Protein AF-A0A7V8VRK5-F1 (afdb_monomer_lite)

Foldseek 3Di:
DDDDDDDPDPDDALVVQLVVQLVVDDPVNLQVVLQVVQVVLQVDAALFPGEAGADPALQSDDQDLAAYEYEHGLQFAAEPPQPQDDDPPDDPSPGGSNVVRLVRSLQDNVPHGHQNNQRYKYWHFHPVLSVVLSSLSSSLVSLVVCLVCVVVSVPDPVSNVVSVVSNVVSVVVNLQSSLVGRFWIWGWDAPDPPGDIHIDTGGFDDSDRNNSRVQVVCVVVVSHDPDDDPVNLVVVCVVVVQDPDPDDDPVSSSSVND

Sequence (258 aa):
MDGSRYWSSTQPSVTRLAQDRAAQWNQNEVWQEIQGRLRDEAKQRGDFVRVHPIPASSGDVPDEREARLVILGPEHPHNANAPKGLSTEGAKNEASPARVFAREILDQRGSSPRIYRNTLVFLAPDRTRLAELEQAVRQYLAWKSIETEREQLHLDVFQSNQAKTQRTRAEEAIRARIPETYIWALVPGQREKTGSLEWSEIRLQGQEPLAVRASRRLRNDELLVTVYASTLLRMELDRIPLWRGEHVTLKQLADDFA

Structure (mmCIF, N/CA/C/O backbone):
data_AF-A0A7V8VRK5-F1
#
_entry.id   AF-A0A7V8VRK5-F1
#
loop_
_atom_site.group_PDB
_atom_site.id
_atom_site.type_symbol
_atom_site.label_atom_id
_atom_site.label_alt_id
_atom_site.label_comp_id
_atom_site.label_asym_id
_atom_site.label_entity_id
_atom_site.label_seq_id
_atom_site.pdbx_PDB_ins_code
_atom_site.Cartn_x
_atom_site.Cartn_y
_atom_site.Cartn_z
_atom_site.occupancy
_atom_site.B_iso_or_equiv
_atom_site.auth_seq_id
_atom_site.auth_comp_id
_atom_site.auth_asym_id
_atom_site.auth_atom_id
_atom_site.pdbx_PDB_model_num
ATOM 1 N N . MET A 1 1 ? -50.135 9.305 38.194 1.00 44.41 1 MET A N 1
ATOM 2 C CA . MET A 1 1 ? -48.797 9.328 38.812 1.00 44.41 1 MET A CA 1
ATOM 3 C C . MET A 1 1 ? -48.091 8.072 38.350 1.00 44.41 1 MET A C 1
ATOM 5 O O . MET A 1 1 ? -48.394 7.023 38.885 1.00 44.41 1 MET A O 1
ATOM 9 N N . ASP A 1 2 ? -47.228 8.166 37.342 1.00 41.66 2 ASP A N 1
ATOM 10 C CA . ASP A 1 2 ? -46.289 7.090 37.012 1.00 41.66 2 ASP A CA 1
ATOM 11 C C . ASP A 1 2 ? -44.924 7.736 36.806 1.00 41.66 2 ASP A C 1
ATOM 13 O O . ASP A 1 2 ? -44.664 8.416 35.814 1.00 41.66 2 ASP A O 1
ATOM 17 N N . GLY A 1 3 ? -44.095 7.631 37.842 1.00 47.25 3 GLY A N 1
ATOM 18 C CA . GLY A 1 3 ? -42.744 8.164 37.854 1.00 47.25 3 GLY A CA 1
ATOM 19 C C . GLY A 1 3 ? -41.823 7.213 37.108 1.00 47.25 3 GLY A C 1
ATOM 20 O O . GLY A 1 3 ? -41.453 6.168 37.641 1.00 47.25 3 GLY A O 1
ATOM 21 N N . SER A 1 4 ? -41.428 7.584 35.889 1.00 48.31 4 SER A N 1
ATOM 22 C CA . SER A 1 4 ? -40.361 6.898 35.164 1.00 48.31 4 SER A CA 1
ATOM 23 C C . SER A 1 4 ? -39.070 6.988 35.984 1.00 48.31 4 SER A C 1
ATOM 25 O O . SER A 1 4 ? -38.420 8.036 36.043 1.00 48.31 4 SER A O 1
ATOM 27 N N . ARG A 1 5 ? -38.708 5.893 36.655 1.00 49.34 5 ARG A N 1
ATOM 28 C CA . ARG A 1 5 ? -37.413 5.748 37.322 1.00 49.34 5 ARG A CA 1
ATOM 29 C C . ARG A 1 5 ? -36.320 5.735 36.258 1.00 49.34 5 ARG A C 1
ATOM 31 O O . ARG A 1 5 ? -36.083 4.717 35.619 1.00 49.34 5 ARG A O 1
ATOM 38 N N . TYR A 1 6 ? -35.643 6.865 36.092 1.00 43.25 6 TYR A N 1
ATOM 39 C CA . TYR A 1 6 ? -34.364 6.921 35.399 1.00 43.25 6 TYR A CA 1
ATOM 40 C C . TYR A 1 6 ? -33.285 6.425 36.360 1.00 43.25 6 TYR A C 1
ATOM 42 O O . TYR A 1 6 ? -32.977 7.079 37.356 1.00 43.25 6 TYR A O 1
ATOM 50 N N . TRP A 1 7 ? -32.744 5.238 36.095 1.00 50.53 7 TRP A N 1
ATOM 51 C CA . TRP A 1 7 ? -31.551 4.755 36.779 1.00 50.53 7 TRP A CA 1
ATOM 52 C C . TRP A 1 7 ? -30.336 5.273 36.010 1.00 50.53 7 TRP A C 1
ATOM 54 O O . TRP A 1 7 ? -29.976 4.742 34.961 1.00 50.53 7 TRP A O 1
ATOM 64 N N . SER A 1 8 ? -29.742 6.364 36.490 1.00 43.12 8 SER A N 1
ATOM 65 C CA . SER A 1 8 ? -28.478 6.865 35.951 1.00 43.12 8 SER A CA 1
ATOM 66 C C . SER A 1 8 ? -27.347 5.988 36.479 1.00 43.12 8 SER A C 1
ATOM 68 O O . SER A 1 8 ? -26.853 6.197 37.585 1.00 43.12 8 SER A O 1
ATOM 70 N N . SER A 1 9 ? -26.965 4.981 35.692 1.00 50.12 9 SER A N 1
ATOM 71 C CA . SER A 1 9 ? -25.710 4.255 35.885 1.00 50.12 9 SER A CA 1
ATOM 72 C C . SER A 1 9 ? -24.544 5.250 35.857 1.00 50.12 9 SER A C 1
ATOM 74 O O . SER A 1 9 ? -24.442 6.073 34.948 1.00 50.12 9 SER A O 1
ATOM 76 N N . THR A 1 10 ? -23.666 5.186 36.855 1.00 55.75 10 THR A N 1
ATOM 77 C CA . THR A 1 10 ? -22.414 5.956 36.930 1.00 55.75 10 THR A CA 1
ATOM 78 C C . THR A 1 10 ? -21.330 5.423 35.992 1.00 55.75 10 THR A C 1
ATOM 80 O O . THR A 1 10 ? -20.252 6.015 35.913 1.00 55.75 10 THR A O 1
ATOM 83 N N . GLN A 1 11 ? -21.587 4.328 35.267 1.00 59.25 11 GLN A N 1
ATOM 84 C CA . GLN A 1 11 ? -20.657 3.837 34.259 1.00 59.25 11 GLN A CA 1
ATOM 85 C C . GLN A 1 11 ? -20.727 4.718 33.002 1.00 59.25 11 GLN A C 1
ATOM 87 O O . GLN A 1 11 ? -21.821 4.973 32.487 1.00 59.25 11 GLN A O 1
ATOM 92 N N . PRO A 1 12 ? -19.580 5.190 32.478 1.00 69.38 12 PRO A N 1
ATOM 93 C CA . PRO A 1 12 ? -19.555 5.896 31.207 1.00 69.38 12 PRO A CA 1
ATOM 94 C C . PRO A 1 12 ? -20.163 5.010 30.118 1.00 69.38 12 PRO A C 1
ATOM 96 O O . PRO A 1 12 ? -19.950 3.798 30.093 1.00 69.38 12 PRO A O 1
ATOM 99 N N . SER A 1 13 ? -20.928 5.615 29.206 1.00 87.31 13 SER A N 1
ATOM 100 C CA . SER A 1 13 ? -21.502 4.867 28.089 1.00 87.31 13 SER A CA 1
ATOM 101 C C . SER A 1 13 ? -20.393 4.184 27.285 1.00 87.31 13 SER A C 1
ATOM 103 O O . SER A 1 13 ? -19.295 4.727 27.141 1.00 87.31 13 SER A O 1
ATOM 105 N N . VAL A 1 14 ? -20.684 3.015 26.709 1.00 90.94 14 VAL A N 1
ATOM 106 C CA . VAL A 1 14 ? -19.720 2.268 25.879 1.00 90.94 14 VAL A CA 1
ATOM 107 C C . VAL A 1 14 ? -19.174 3.144 24.743 1.00 90.94 14 VAL A C 1
ATOM 109 O O . VAL A 1 14 ? -18.005 3.057 24.387 1.00 90.94 14 VAL A O 1
ATOM 112 N N . THR A 1 15 ? -19.994 4.065 24.230 1.00 92.12 15 THR A N 1
ATOM 113 C CA . THR A 1 15 ? -19.581 5.083 23.256 1.00 92.12 15 THR A CA 1
ATOM 114 C C . THR A 1 15 ? -18.512 6.027 23.800 1.00 92.12 15 THR A C 1
ATOM 116 O O . THR A 1 15 ? -17.540 6.300 23.101 1.00 92.12 15 THR A O 1
ATOM 119 N N . ARG A 1 16 ? -18.668 6.527 25.032 1.00 93.88 16 ARG A N 1
ATOM 120 C CA . ARG A 1 16 ? -17.664 7.389 25.665 1.00 93.88 16 ARG A CA 1
ATOM 121 C C . ARG A 1 16 ? -16.371 6.618 25.924 1.00 93.88 16 ARG A C 1
ATOM 123 O O . ARG A 1 16 ? -15.306 7.101 25.564 1.00 93.88 16 ARG A O 1
ATOM 130 N N . LEU A 1 17 ? -16.475 5.387 26.429 1.00 94.56 17 LEU A N 1
ATOM 131 C CA . LEU A 1 17 ? -15.319 4.506 26.612 1.00 94.56 17 LEU A CA 1
ATOM 132 C C . LEU A 1 17 ? -14.569 4.262 25.291 1.00 94.56 17 LEU A C 1
ATOM 134 O O . LEU A 1 17 ? -13.341 4.287 25.263 1.00 94.56 17 LEU A O 1
ATOM 138 N N . ALA A 1 18 ? -15.293 4.059 24.187 1.00 95.44 18 ALA A N 1
ATOM 139 C CA . ALA A 1 18 ? -14.692 3.887 22.867 1.00 95.44 18 ALA A CA 1
ATOM 140 C C . ALA A 1 18 ? -13.966 5.151 22.388 1.00 95.44 18 ALA A C 1
ATOM 142 O O . ALA A 1 18 ? -12.887 5.045 21.813 1.00 95.44 18 ALA A O 1
ATOM 143 N N . GLN A 1 19 ? -14.522 6.341 22.639 1.00 95.31 19 GLN A N 1
ATOM 144 C CA . GLN A 1 19 ? -13.860 7.611 22.321 1.00 95.31 19 GLN A CA 1
ATOM 145 C C . GLN A 1 19 ? -12.569 7.789 23.127 1.00 95.31 19 GLN A C 1
ATOM 147 O O . GLN A 1 19 ? -11.532 8.109 22.545 1.00 95.31 19 GLN A O 1
ATOM 152 N N . ASP A 1 20 ? -12.618 7.508 24.430 1.00 96.06 20 ASP A N 1
ATOM 153 C CA . ASP A 1 20 ? -11.459 7.614 25.318 1.00 96.06 20 ASP A CA 1
ATOM 154 C C . ASP A 1 20 ? -10.350 6.635 24.893 1.00 96.06 20 ASP A C 1
ATOM 156 O O . ASP A 1 20 ? -9.190 7.025 24.770 1.00 96.06 20 ASP A O 1
ATOM 160 N N . ARG A 1 21 ? -10.700 5.382 24.566 1.00 95.94 21 ARG A N 1
ATOM 161 C CA . ARG A 1 21 ? -9.743 4.387 24.048 1.00 95.94 21 ARG A CA 1
ATOM 162 C C . ARG A 1 21 ? -9.195 4.751 22.674 1.00 95.94 21 ARG A C 1
ATOM 164 O O . ARG A 1 21 ? -8.010 4.560 22.426 1.00 95.94 21 ARG A O 1
ATOM 171 N N . ALA A 1 22 ? -10.024 5.290 21.780 1.00 96.12 22 ALA A N 1
ATOM 172 C CA . ALA A 1 22 ? -9.576 5.716 20.455 1.00 96.12 22 ALA A CA 1
ATOM 173 C C . ALA A 1 22 ? -8.469 6.779 20.548 1.00 96.12 22 ALA A C 1
ATOM 175 O O . ALA A 1 22 ? -7.543 6.762 19.740 1.00 96.12 22 ALA A O 1
ATOM 176 N N . ALA A 1 23 ? -8.531 7.659 21.553 1.00 95.12 23 ALA A N 1
ATOM 177 C CA . ALA A 1 23 ? -7.515 8.680 21.803 1.00 95.12 23 ALA A CA 1
ATOM 178 C C . ALA A 1 23 ? -6.207 8.134 22.414 1.00 95.12 23 ALA A C 1
ATOM 180 O O . ALA A 1 23 ? -5.190 8.821 22.362 1.00 95.12 23 ALA A O 1
ATOM 181 N N . GLN A 1 24 ? -6.219 6.925 22.987 1.00 95.69 24 GLN A N 1
ATOM 182 C CA . GLN A 1 24 ? -5.057 6.321 23.654 1.00 95.69 24 GLN A CA 1
ATOM 183 C C . GLN A 1 24 ? -4.148 5.527 22.706 1.00 95.69 24 GLN A C 1
ATOM 185 O O . GLN A 1 24 ? -2.974 5.339 23.016 1.00 95.69 24 GLN A O 1
ATOM 190 N N . TRP A 1 25 ? -4.662 5.077 21.555 1.00 95.81 25 TRP A N 1
ATOM 191 C CA . TRP A 1 25 ? -3.875 4.320 20.578 1.00 95.81 25 TRP A CA 1
ATOM 192 C C . TRP A 1 25 ? -2.768 5.175 19.963 1.00 95.81 25 TRP A C 1
ATOM 194 O O . TRP A 1 25 ? -3.025 6.222 19.348 1.00 95.81 25 TRP A O 1
ATOM 204 N N . ASN A 1 26 ? -1.531 4.693 20.082 1.00 96.50 26 ASN A N 1
ATOM 205 C CA . ASN A 1 26 ? -0.385 5.388 19.517 1.00 96.50 26 ASN A CA 1
ATOM 206 C C . ASN A 1 26 ? -0.284 5.164 17.998 1.00 96.50 26 ASN A C 1
ATOM 208 O O . ASN A 1 26 ? -0.931 4.295 17.412 1.00 96.50 26 ASN A O 1
ATOM 212 N N . GLN A 1 27 ? 0.538 5.983 17.343 1.00 96.25 27 GLN A N 1
ATOM 213 C CA . GLN A 1 27 ? 0.676 5.968 15.888 1.00 96.25 27 GLN A CA 1
ATOM 214 C C . GLN A 1 27 ? 1.173 4.620 15.344 1.00 96.25 27 GLN A C 1
ATOM 216 O O . GLN A 1 27 ? 0.686 4.154 14.318 1.00 96.25 27 GLN A O 1
ATOM 221 N N . ASN A 1 28 ? 2.115 3.980 16.040 1.00 96.75 28 ASN A N 1
ATOM 222 C CA . ASN A 1 28 ? 2.731 2.741 15.578 1.00 96.75 28 ASN A CA 1
ATOM 223 C C . ASN A 1 28 ? 1.721 1.590 15.579 1.00 96.75 28 ASN A C 1
ATOM 225 O O . ASN A 1 28 ? 1.666 0.832 14.617 1.00 96.75 28 ASN A O 1
ATOM 229 N N . GLU A 1 29 ? 0.886 1.484 16.613 1.00 97.44 29 GLU A N 1
ATOM 230 C CA . GLU A 1 29 ? -0.175 0.469 16.697 1.00 97.44 29 GLU A CA 1
ATOM 231 C C . GLU A 1 29 ? -1.206 0.637 15.575 1.00 97.44 29 GLU A C 1
ATOM 233 O O . GLU A 1 29 ? -1.605 -0.335 14.930 1.00 97.44 29 GLU A O 1
ATOM 238 N N . VAL A 1 30 ? -1.583 1.885 15.287 1.00 98.19 30 VAL A N 1
ATOM 239 C CA . VAL A 1 30 ? -2.480 2.228 14.175 1.00 98.19 30 VAL A CA 1
ATOM 240 C C . VAL A 1 30 ? -1.856 1.838 12.834 1.00 98.19 30 VAL A C 1
ATOM 242 O O . VAL A 1 30 ? -2.516 1.227 11.991 1.00 98.19 30 VAL A O 1
ATOM 245 N N . TRP A 1 31 ? -0.577 2.149 12.632 1.00 98.12 31 TRP A N 1
ATOM 246 C CA . TRP A 1 31 ? 0.138 1.791 11.411 1.00 98.12 31 TRP A CA 1
ATOM 247 C C . TRP A 1 31 ? 0.315 0.287 11.248 1.00 98.12 31 TRP A C 1
ATOM 249 O O . TRP A 1 31 ? 0.157 -0.192 10.130 1.00 98.12 31 TRP A O 1
ATOM 259 N N . GLN A 1 32 ? 0.549 -0.475 12.318 1.00 98.12 32 GLN A N 1
ATOM 260 C CA . GLN A 1 32 ? 0.613 -1.939 12.243 1.00 98.12 32 GLN A CA 1
ATOM 261 C C . GLN A 1 32 ? -0.703 -2.547 11.732 1.00 98.12 32 GLN A C 1
ATOM 263 O O . GLN A 1 32 ? -0.682 -3.428 10.871 1.00 98.12 32 GLN A O 1
ATOM 268 N N . GLU A 1 33 ? -1.856 -2.039 12.181 1.00 98.31 33 GLU A N 1
ATOM 269 C CA . GLU A 1 33 ? -3.164 -2.484 11.675 1.00 98.31 33 GLU A CA 1
ATOM 270 C C . GLU A 1 33 ? -3.358 -2.119 10.190 1.00 98.31 33 GLU A C 1
ATOM 272 O O . GLU A 1 33 ? -3.832 -2.947 9.407 1.00 98.31 33 GLU A O 1
ATOM 277 N N . ILE A 1 34 ? -2.948 -0.916 9.764 1.00 98.44 34 ILE A N 1
ATOM 278 C CA . ILE A 1 34 ? -2.970 -0.523 8.341 1.00 98.44 34 ILE A CA 1
ATOM 279 C C . ILE A 1 34 ? -2.057 -1.446 7.523 1.00 98.44 34 ILE A C 1
ATOM 281 O O . ILE A 1 34 ? -2.471 -1.972 6.490 1.00 98.44 34 ILE A O 1
ATOM 285 N N . GLN A 1 35 ? -0.834 -1.675 7.996 1.00 98.25 35 GLN A N 1
ATOM 286 C CA . GLN A 1 35 ? 0.164 -2.503 7.331 1.00 98.25 35 GLN A CA 1
ATOM 287 C C . GLN A 1 35 ? -0.325 -3.948 7.153 1.00 98.25 35 GLN A C 1
ATOM 289 O O . GLN A 1 35 ? -0.159 -4.522 6.074 1.00 98.25 35 GLN A O 1
ATOM 294 N N . GLY A 1 36 ? -0.990 -4.523 8.161 1.00 98.12 36 GLY A N 1
ATOM 295 C CA . GLY A 1 36 ? -1.622 -5.841 8.057 1.00 98.12 36 GLY A CA 1
ATOM 296 C C . GLY A 1 36 ? -2.630 -5.918 6.906 1.00 98.12 36 GLY A C 1
ATOM 297 O O . GLY A 1 36 ? -2.571 -6.833 6.086 1.00 98.12 36 GLY A O 1
ATOM 298 N N . ARG A 1 37 ? -3.489 -4.903 6.769 1.00 97.50 37 ARG A N 1
ATOM 299 C CA . ARG A 1 37 ? -4.507 -4.849 5.706 1.00 97.50 37 ARG A CA 1
ATOM 300 C C . ARG A 1 37 ? -3.914 -4.636 4.315 1.00 97.50 37 ARG A C 1
ATOM 302 O O . ARG A 1 37 ? -4.402 -5.211 3.348 1.00 97.50 37 ARG A O 1
ATOM 309 N N . LEU A 1 38 ? -2.836 -3.867 4.197 1.00 97.94 38 LEU A N 1
ATOM 310 C CA . LEU A 1 38 ? -2.128 -3.706 2.921 1.00 97.94 38 LEU A CA 1
ATOM 311 C C . LEU A 1 38 ? -1.439 -4.996 2.467 1.00 97.94 38 LEU A C 1
ATOM 313 O O . LEU A 1 38 ? -1.361 -5.255 1.267 1.00 97.94 38 LEU A O 1
ATOM 317 N N . ARG A 1 39 ? -0.961 -5.829 3.402 1.00 97.69 39 ARG A N 1
ATOM 318 C CA . ARG A 1 39 ? -0.448 -7.167 3.065 1.00 97.69 39 ARG A CA 1
ATOM 319 C C . ARG A 1 39 ? -1.551 -8.064 2.50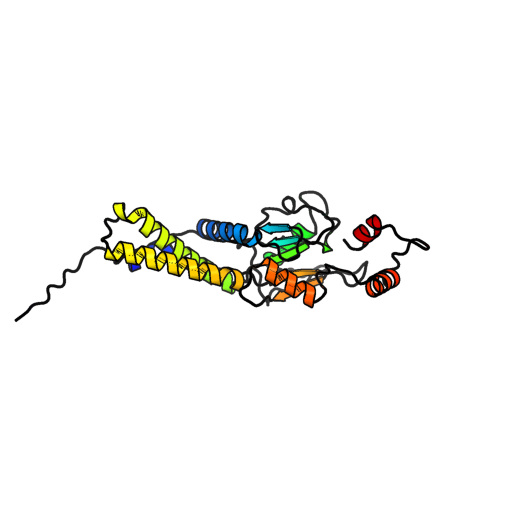5 1.00 97.69 39 ARG A C 1
ATOM 321 O O . ARG A 1 39 ? -1.276 -8.851 1.602 1.00 97.69 39 ARG A O 1
ATOM 328 N N . ASP A 1 40 ? -2.782 -7.928 2.995 1.00 97.12 40 ASP A N 1
ATOM 329 C CA . ASP A 1 40 ? -3.937 -8.624 2.425 1.00 97.12 40 ASP A CA 1
ATOM 330 C C . ASP A 1 40 ? -4.303 -8.092 1.032 1.00 97.12 40 ASP A C 1
ATOM 332 O O . ASP A 1 40 ? -4.490 -8.894 0.116 1.00 97.12 40 ASP A O 1
ATOM 336 N N . GLU A 1 41 ? -4.318 -6.770 0.832 1.00 95.75 41 GLU A N 1
ATOM 337 C CA . GLU A 1 41 ? -4.516 -6.151 -0.492 1.00 95.75 41 GLU A CA 1
ATOM 338 C C . GLU A 1 41 ? -3.464 -6.614 -1.512 1.00 95.75 41 GLU A C 1
ATOM 340 O O . GLU A 1 41 ? -3.793 -6.904 -2.663 1.00 95.75 41 GLU A O 1
ATOM 345 N N . ALA A 1 42 ? -2.205 -6.765 -1.092 1.00 95.50 42 ALA A N 1
ATOM 346 C CA . ALA A 1 42 ? -1.108 -7.204 -1.954 1.00 95.50 42 ALA A CA 1
ATOM 347 C C . ALA A 1 42 ? -1.234 -8.653 -2.460 1.00 95.50 42 ALA A C 1
ATOM 349 O O . ALA A 1 42 ? -0.503 -9.044 -3.373 1.00 95.50 42 ALA A O 1
ATOM 350 N N . LYS A 1 43 ? -2.168 -9.452 -1.922 1.00 96.25 43 LYS A N 1
ATOM 351 C CA . LYS A 1 43 ? -2.505 -10.773 -2.482 1.00 96.25 43 LYS A CA 1
ATOM 352 C C . LYS A 1 43 ? -3.144 -10.651 -3.869 1.00 96.25 43 LYS A C 1
ATOM 354 O O . LYS A 1 43 ? -3.020 -11.565 -4.681 1.00 96.25 43 LYS A O 1
ATOM 359 N N . GLN A 1 44 ? -3.810 -9.531 -4.151 1.00 96.44 44 GLN A N 1
ATOM 360 C CA . GLN A 1 44 ? -4.340 -9.211 -5.473 1.00 96.44 44 GLN A CA 1
ATOM 361 C C . GLN A 1 44 ? -3.264 -8.484 -6.274 1.00 96.44 44 GLN A C 1
ATOM 363 O O . GLN A 1 44 ? -2.913 -7.351 -5.959 1.00 96.44 44 GLN A O 1
ATOM 368 N N . ARG A 1 45 ? -2.739 -9.129 -7.320 1.00 95.56 45 ARG A N 1
ATOM 369 C CA . ARG A 1 45 ? -1.586 -8.607 -8.075 1.00 95.56 45 ARG A CA 1
ATOM 370 C C . ARG A 1 45 ? -1.924 -7.820 -9.341 1.00 95.56 45 ARG A C 1
ATOM 372 O O . ARG A 1 45 ? -1.051 -7.144 -9.868 1.00 95.56 45 ARG A O 1
ATOM 379 N N . GLY A 1 46 ? -3.165 -7.876 -9.830 1.00 95.75 46 GLY A N 1
ATOM 380 C CA . GLY A 1 46 ? -3.487 -7.331 -11.156 1.00 95.75 46 GLY A CA 1
ATOM 381 C C . GLY A 1 46 ? -2.599 -7.961 -12.234 1.00 95.75 46 GLY A C 1
ATOM 382 O O . GLY A 1 46 ? -2.408 -9.177 -12.224 1.00 95.75 46 GLY A O 1
ATOM 383 N N . ASP A 1 47 ? -2.028 -7.140 -13.117 1.00 96.38 47 ASP A N 1
ATOM 384 C CA . ASP A 1 47 ? -1.072 -7.599 -14.140 1.00 96.38 47 ASP A CA 1
ATOM 385 C C . ASP A 1 47 ? 0.401 -7.570 -13.697 1.00 96.38 47 ASP A C 1
ATOM 387 O O . ASP A 1 47 ? 1.287 -7.871 -14.494 1.00 96.38 47 ASP A O 1
ATOM 391 N N . PHE A 1 48 ? 0.698 -7.197 -12.449 1.00 97.56 48 PHE A N 1
ATOM 392 C CA . PHE A 1 48 ? 2.071 -7.244 -11.948 1.00 97.56 48 PHE A CA 1
ATOM 393 C C . PHE A 1 48 ? 2.478 -8.689 -11.650 1.00 97.56 48 PHE A C 1
ATOM 395 O O . PHE A 1 48 ? 1.679 -9.482 -11.142 1.00 97.56 48 PHE A O 1
ATOM 402 N N . VAL A 1 49 ? 3.750 -9.023 -11.882 1.00 96.44 49 VAL A N 1
ATOM 403 C CA . VAL A 1 49 ? 4.280 -10.347 -11.512 1.00 96.44 49 VAL A CA 1
ATOM 404 C C . VAL A 1 49 ? 4.268 -10.520 -9.995 1.00 96.44 49 VAL A C 1
ATOM 406 O O . VAL A 1 49 ? 3.916 -11.589 -9.487 1.00 96.44 49 VAL A O 1
ATOM 409 N N . ARG A 1 50 ? 4.588 -9.447 -9.262 1.00 97.00 50 ARG A N 1
ATOM 410 C CA . ARG A 1 50 ? 4.557 -9.422 -7.800 1.00 97.00 50 ARG A CA 1
ATOM 411 C C . ARG A 1 50 ? 4.194 -8.044 -7.257 1.00 97.00 50 ARG A C 1
ATOM 413 O O . ARG A 1 50 ? 4.533 -7.019 -7.846 1.00 97.00 50 ARG A O 1
ATOM 420 N N . VAL A 1 51 ? 3.535 -8.050 -6.100 1.00 98.25 51 VAL A N 1
ATOM 421 C CA . VAL A 1 51 ? 3.300 -6.867 -5.271 1.00 98.25 51 VAL A CA 1
ATOM 422 C C . VAL A 1 51 ? 4.140 -6.991 -4.002 1.00 98.25 51 VAL A C 1
ATOM 424 O O . VAL A 1 51 ? 4.104 -8.025 -3.333 1.00 98.25 51 VAL A O 1
ATOM 427 N N . HIS A 1 52 ? 4.901 -5.950 -3.681 1.00 98.19 52 HIS A N 1
ATOM 428 C CA . HIS A 1 52 ? 5.735 -5.838 -2.487 1.00 98.19 52 HIS A CA 1
ATOM 429 C C . HIS A 1 52 ? 5.057 -4.882 -1.493 1.00 98.19 52 HIS A C 1
ATOM 431 O O . HIS A 1 52 ? 5.155 -3.665 -1.666 1.00 98.19 52 HIS A O 1
ATOM 437 N N . PRO A 1 53 ? 4.320 -5.398 -0.491 1.00 97.69 53 PRO A N 1
ATOM 438 C CA . PRO A 1 53 ? 3.691 -4.559 0.518 1.00 97.69 53 PRO A CA 1
ATOM 439 C C . PRO A 1 53 ? 4.706 -4.112 1.569 1.00 97.69 53 PRO A C 1
ATOM 441 O O . PRO A 1 53 ? 5.305 -4.952 2.234 1.00 97.69 53 PRO A O 1
ATOM 444 N N . ILE A 1 54 ? 4.819 -2.798 1.756 1.00 97.75 54 ILE A N 1
ATOM 445 C CA . ILE A 1 54 ? 5.541 -2.134 2.850 1.00 97.75 54 ILE A CA 1
ATOM 446 C C . ILE A 1 54 ? 6.969 -2.686 3.005 1.00 97.75 54 ILE A C 1
ATOM 448 O O . ILE A 1 54 ? 7.285 -3.312 4.022 1.00 97.75 54 ILE A O 1
ATOM 452 N N . PRO A 1 55 ? 7.835 -2.529 1.985 1.00 97.38 55 PRO A N 1
ATOM 453 C CA . PRO A 1 55 ? 9.245 -2.848 2.163 1.00 97.38 55 PRO A CA 1
ATOM 454 C C . PRO A 1 55 ? 9.826 -1.968 3.276 1.00 97.38 55 PRO A C 1
ATOM 456 O O . PRO A 1 55 ? 9.555 -0.769 3.318 1.00 97.38 55 PRO A O 1
ATOM 459 N N . ALA A 1 56 ? 10.627 -2.557 4.162 1.00 94.88 56 ALA A N 1
ATOM 460 C CA . ALA A 1 56 ? 11.339 -1.819 5.203 1.00 94.88 56 ALA A CA 1
ATOM 461 C C . ALA A 1 56 ? 12.608 -1.159 4.646 1.00 94.88 56 ALA A C 1
ATOM 463 O O . ALA A 1 56 ? 13.092 -0.173 5.196 1.00 94.88 56 ALA A O 1
ATOM 464 N N . SER A 1 57 ? 13.157 -1.710 3.559 1.00 95.88 57 SER A N 1
ATOM 465 C CA . SER A 1 57 ? 14.325 -1.172 2.867 1.00 95.88 57 SER A CA 1
ATOM 466 C C . SER A 1 57 ? 14.314 -1.497 1.372 1.00 95.88 57 SER A C 1
ATOM 468 O O . SER A 1 57 ? 13.583 -2.372 0.900 1.00 95.88 57 SER A O 1
ATOM 470 N N . SER A 1 58 ? 15.207 -0.852 0.621 1.00 95.50 58 SER A N 1
ATOM 471 C CA . SER A 1 58 ? 15.448 -1.153 -0.797 1.00 95.50 58 SER A CA 1
ATOM 472 C C . SER A 1 58 ? 15.863 -2.609 -1.070 1.00 95.50 58 SER A C 1
ATOM 474 O O . SER A 1 58 ? 15.671 -3.106 -2.181 1.00 95.50 58 SER A O 1
ATOM 476 N N . GLY A 1 59 ? 16.401 -3.316 -0.067 1.00 96.00 59 GLY A N 1
ATOM 477 C CA . GLY A 1 59 ? 16.801 -4.723 -0.167 1.00 96.00 59 GLY A CA 1
ATOM 478 C C . GLY A 1 59 ? 15.632 -5.710 -0.238 1.00 96.00 59 GLY A C 1
ATOM 479 O O . GLY A 1 59 ? 15.806 -6.812 -0.759 1.00 96.00 59 GLY A O 1
ATOM 480 N N . ASP A 1 60 ? 14.439 -5.309 0.212 1.00 96.38 60 ASP A N 1
ATOM 481 C CA . ASP A 1 60 ? 13.244 -6.168 0.246 1.00 96.38 60 ASP A CA 1
ATOM 482 C C . ASP A 1 60 ? 12.572 -6.324 -1.130 1.00 96.38 60 ASP A C 1
ATOM 484 O O . ASP A 1 60 ? 11.681 -7.161 -1.322 1.00 96.38 60 ASP A O 1
ATOM 488 N N . VAL A 1 61 ? 12.993 -5.512 -2.104 1.00 97.00 61 VAL A N 1
ATOM 489 C CA . VAL A 1 61 ? 12.495 -5.530 -3.480 1.00 97.00 61 VAL A CA 1
ATOM 490 C C . VAL A 1 61 ? 13.597 -6.083 -4.394 1.00 97.00 61 VAL A C 1
ATOM 492 O O . VAL A 1 61 ? 14.599 -5.399 -4.619 1.00 97.00 61 VAL A O 1
ATOM 495 N N . PRO A 1 62 ? 13.448 -7.305 -4.941 1.00 96.00 62 PRO A N 1
ATOM 496 C CA . PRO A 1 62 ? 14.405 -7.885 -5.882 1.00 96.00 62 PRO A CA 1
ATOM 497 C C . PRO A 1 62 ? 14.599 -7.024 -7.131 1.00 96.00 62 PRO A C 1
ATOM 499 O O . PRO A 1 62 ? 13.715 -6.253 -7.500 1.00 96.00 62 PRO A O 1
ATOM 502 N N . ASP A 1 63 ? 15.757 -7.156 -7.773 1.00 95.50 63 ASP A N 1
ATOM 503 C CA . ASP A 1 63 ? 16.073 -6.505 -9.050 1.00 95.50 63 ASP A CA 1
ATOM 504 C C . ASP A 1 63 ? 15.903 -7.527 -10.177 1.00 95.50 63 ASP A C 1
ATOM 506 O O . ASP A 1 63 ? 16.765 -8.379 -10.395 1.00 95.50 63 ASP A O 1
ATOM 510 N N . GLU A 1 64 ? 14.731 -7.506 -10.805 1.00 93.75 64 GLU A N 1
ATOM 511 C CA . GLU A 1 64 ? 14.267 -8.496 -11.779 1.00 93.75 64 GLU A CA 1
ATOM 512 C C . GLU A 1 64 ? 13.585 -7.781 -12.952 1.00 93.75 64 GLU A C 1
ATOM 514 O O . GLU A 1 64 ? 13.129 -6.651 -12.808 1.00 93.75 64 GLU A O 1
ATOM 519 N N . ARG A 1 65 ? 13.509 -8.443 -14.111 1.00 92.00 65 ARG A N 1
ATOM 520 C CA . ARG A 1 65 ? 13.090 -7.815 -15.377 1.00 92.00 65 ARG A CA 1
ATOM 521 C C . ARG A 1 65 ? 11.591 -7.545 -15.475 1.00 92.00 65 ARG A C 1
ATOM 523 O O . ARG A 1 65 ? 11.164 -6.761 -16.312 1.00 92.00 65 ARG A O 1
ATOM 530 N N . GLU A 1 66 ? 10.767 -8.246 -14.699 1.00 93.50 66 GLU A N 1
ATOM 531 C CA . GLU A 1 66 ? 9.316 -8.122 -14.841 1.00 93.50 66 GLU A CA 1
ATOM 532 C C . GLU A 1 66 ? 8.738 -6.975 -14.000 1.00 93.50 66 GLU A C 1
ATOM 534 O O . GLU A 1 66 ? 9.245 -6.621 -12.934 1.00 93.50 66 GLU A O 1
ATOM 539 N N . ALA A 1 67 ? 7.614 -6.420 -14.448 1.00 95.81 67 ALA A N 1
ATOM 540 C CA . ALA A 1 67 ? 6.972 -5.319 -13.747 1.00 95.81 67 ALA A CA 1
ATOM 541 C C . ALA A 1 67 ? 6.463 -5.731 -12.351 1.00 95.81 67 ALA A C 1
ATOM 543 O O . ALA A 1 67 ? 5.734 -6.723 -12.191 1.00 95.81 67 ALA A O 1
ATOM 544 N N . ARG A 1 68 ? 6.810 -4.935 -11.336 1.00 97.56 68 ARG A N 1
ATOM 545 C CA . ARG A 1 68 ? 6.453 -5.133 -9.923 1.00 97.56 68 ARG A CA 1
ATOM 546 C C . ARG A 1 68 ? 5.848 -3.864 -9.343 1.00 97.56 68 ARG A C 1
ATOM 548 O O . ARG A 1 68 ? 6.304 -2.754 -9.609 1.00 97.56 68 ARG A O 1
ATOM 555 N N . LEU A 1 69 ? 4.834 -4.046 -8.503 1.00 98.56 69 LEU A N 1
ATOM 556 C CA . LEU A 1 69 ? 4.249 -2.957 -7.728 1.00 98.56 69 LEU A CA 1
ATOM 557 C C . LEU A 1 69 ? 4.827 -2.962 -6.318 1.00 98.56 69 LEU A C 1
ATOM 559 O O . LEU A 1 69 ? 4.847 -3.997 -5.656 1.00 98.56 69 LEU A O 1
ATOM 563 N N . VAL A 1 70 ? 5.221 -1.800 -5.823 1.00 98.62 70 VAL A N 1
ATOM 564 C CA . VAL A 1 70 ? 5.630 -1.590 -4.437 1.00 98.62 70 VAL A CA 1
ATOM 565 C C . VAL A 1 70 ? 4.579 -0.721 -3.755 1.00 98.62 70 VAL A C 1
ATOM 567 O O . VAL A 1 70 ? 4.370 0.423 -4.149 1.00 98.62 70 VAL A O 1
ATOM 570 N N . ILE A 1 71 ? 3.903 -1.246 -2.735 1.00 98.62 71 ILE A N 1
ATOM 571 C CA . ILE A 1 71 ? 2.961 -0.461 -1.927 1.00 98.62 71 ILE A CA 1
ATOM 572 C C . ILE A 1 71 ? 3.749 0.114 -0.755 1.00 98.62 71 ILE A C 1
ATOM 574 O O . ILE A 1 71 ? 4.225 -0.643 0.089 1.00 98.62 71 ILE A O 1
ATOM 578 N N . LEU A 1 72 ? 3.911 1.434 -0.714 1.00 98.50 72 LEU A N 1
ATOM 579 C CA . LEU A 1 72 ? 4.630 2.112 0.363 1.00 98.50 72 LEU A CA 1
ATOM 580 C C . LEU A 1 72 ? 3.822 2.066 1.664 1.00 98.50 72 LEU A C 1
ATOM 582 O O . LEU A 1 72 ? 2.597 1.989 1.632 1.00 98.50 72 LEU A O 1
ATOM 586 N N . GLY A 1 73 ? 4.494 2.111 2.811 1.00 97.88 73 GLY A N 1
ATOM 587 C CA . GLY A 1 73 ? 3.811 2.163 4.098 1.00 97.88 73 GLY A CA 1
ATOM 588 C C . GLY A 1 73 ? 3.183 3.527 4.415 1.00 97.88 73 GLY A C 1
ATOM 589 O O . GLY A 1 73 ? 3.444 4.522 3.726 1.00 97.88 73 GLY A O 1
ATOM 590 N N . PRO A 1 74 ? 2.357 3.597 5.476 1.00 97.69 74 PRO A N 1
ATOM 591 C CA . PRO A 1 74 ? 1.761 4.847 5.951 1.00 97.69 74 PRO A CA 1
ATOM 592 C C . PRO A 1 74 ? 2.801 5.902 6.373 1.00 97.69 74 PRO A C 1
ATOM 594 O O . PRO A 1 74 ? 2.517 7.095 6.318 1.00 97.69 74 PRO A O 1
ATOM 597 N N . GLU A 1 75 ? 4.024 5.496 6.709 1.00 96.38 75 GLU A N 1
ATOM 598 C CA . GLU A 1 75 ? 5.162 6.377 6.989 1.00 96.38 75 GLU A CA 1
ATOM 599 C C . GLU A 1 75 ? 5.627 7.210 5.773 1.00 96.38 75 GLU A C 1
ATOM 601 O O . GLU A 1 75 ? 6.324 8.216 5.932 1.00 96.38 75 GLU A O 1
ATOM 606 N N . HIS A 1 76 ? 5.205 6.841 4.559 1.00 96.88 76 HIS A N 1
ATOM 607 C CA . HIS A 1 76 ? 5.631 7.469 3.310 1.00 96.88 76 HIS A CA 1
ATOM 608 C C . HIS A 1 76 ? 4.459 8.087 2.523 1.00 96.88 76 HIS A C 1
ATOM 610 O O . HIS A 1 76 ? 4.178 7.660 1.401 1.00 96.88 76 HIS A O 1
ATOM 616 N N . PRO A 1 77 ? 3.756 9.110 3.053 1.00 96.38 77 PRO A N 1
ATOM 617 C CA . PRO A 1 77 ? 2.655 9.740 2.337 1.00 96.38 77 PRO A CA 1
ATOM 618 C C . PRO A 1 77 ? 3.127 10.623 1.175 1.00 96.38 77 PRO A C 1
ATOM 620 O O . PRO A 1 77 ? 4.230 11.181 1.174 1.00 96.38 77 PRO A O 1
ATOM 623 N N . HIS A 1 78 ? 2.236 10.800 0.204 1.00 95.19 78 HIS A N 1
ATOM 624 C CA . HIS A 1 78 ? 2.376 11.703 -0.933 1.00 95.19 78 HIS A CA 1
ATOM 625 C C . HIS A 1 78 ? 1.267 12.766 -0.929 1.00 95.19 78 HIS A C 1
ATOM 627 O O . HIS A 1 78 ? 0.217 12.593 -0.307 1.00 95.19 78 HIS A O 1
ATOM 633 N N . ASN A 1 79 ? 1.487 13.887 -1.610 1.00 89.69 79 ASN A N 1
ATOM 634 C CA . ASN A 1 79 ? 0.470 14.912 -1.827 1.00 89.69 79 ASN A CA 1
ATOM 635 C C . ASN A 1 79 ? 0.617 15.516 -3.232 1.00 89.69 79 ASN A C 1
ATOM 637 O O . ASN A 1 79 ? 1.716 15.623 -3.759 1.00 89.69 79 ASN A O 1
ATOM 641 N N . ALA A 1 80 ? -0.498 15.956 -3.824 1.00 79.81 80 ALA A N 1
ATOM 642 C CA . ALA A 1 80 ? -0.521 16.504 -5.189 1.00 79.81 80 ALA A CA 1
ATOM 643 C C . ALA A 1 80 ? 0.359 17.757 -5.376 1.00 79.81 80 ALA A C 1
ATOM 645 O O . ALA A 1 80 ? 0.795 18.063 -6.485 1.00 79.81 80 ALA A O 1
ATOM 646 N N . ASN A 1 81 ? 0.571 18.493 -4.282 1.00 73.50 81 ASN A N 1
ATOM 647 C CA . ASN A 1 81 ? 1.322 19.745 -4.246 1.00 73.50 81 ASN A CA 1
ATOM 648 C C . ASN A 1 81 ? 2.779 19.533 -3.804 1.00 73.50 81 ASN A C 1
ATO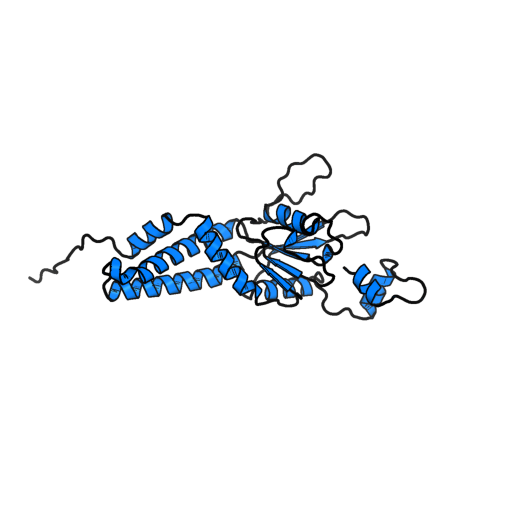M 650 O O . ASN A 1 81 ? 3.451 20.509 -3.470 1.00 73.50 81 ASN A O 1
ATOM 654 N N . ALA A 1 82 ? 3.257 18.282 -3.754 1.00 67.56 82 ALA A N 1
ATOM 655 C CA . ALA A 1 82 ? 4.657 18.000 -3.482 1.00 67.56 82 ALA A CA 1
ATOM 656 C C . ALA A 1 82 ? 5.521 18.763 -4.497 1.00 67.56 82 ALA A C 1
ATOM 658 O O . ALA A 1 82 ? 5.182 18.798 -5.686 1.00 67.56 82 ALA A O 1
ATOM 659 N N . PRO A 1 83 ? 6.642 19.364 -4.075 1.00 64.44 83 PRO A N 1
ATOM 660 C CA . PRO A 1 83 ? 7.589 19.931 -5.015 1.00 64.44 83 PRO A CA 1
ATOM 661 C C . PRO A 1 83 ? 8.025 18.857 -6.020 1.00 64.44 83 PRO A C 1
ATOM 663 O O . PRO A 1 83 ? 8.573 17.821 -5.650 1.00 64.44 83 PRO A O 1
ATOM 666 N N . LYS A 1 84 ? 7.759 19.103 -7.306 1.00 59.56 84 LYS A N 1
ATOM 667 C CA . LYS A 1 84 ? 7.995 18.135 -8.394 1.00 59.56 84 LYS A CA 1
ATOM 668 C C . LYS A 1 84 ? 9.449 18.091 -8.876 1.00 59.56 84 LYS A C 1
ATOM 670 O O . LYS A 1 84 ? 9.781 17.308 -9.762 1.00 59.56 84 LYS A O 1
ATOM 675 N N . GLY A 1 85 ? 10.305 18.952 -8.329 1.00 53.75 85 GLY A N 1
ATOM 676 C CA . GLY A 1 85 ? 11.671 19.136 -8.800 1.00 53.75 85 GLY A CA 1
ATOM 677 C C . GLY A 1 85 ? 12.607 18.003 -8.383 1.00 53.75 85 GLY A C 1
ATOM 678 O O . GLY A 1 85 ? 12.657 17.623 -7.218 1.00 53.75 85 GLY A O 1
ATOM 679 N N . LEU A 1 86 ? 13.420 17.530 -9.329 1.00 47.09 86 LEU A N 1
ATOM 680 C CA . LEU A 1 86 ? 14.809 17.200 -9.026 1.00 47.09 86 LEU A CA 1
ATOM 681 C C . LEU A 1 86 ? 15.564 18.527 -9.073 1.00 47.09 86 LEU A C 1
ATOM 683 O O . LEU A 1 86 ? 15.647 19.126 -10.143 1.00 47.09 86 LEU A O 1
ATOM 687 N N . SER A 1 87 ? 16.115 19.005 -7.960 1.00 42.97 87 SER A N 1
ATOM 688 C CA . SER A 1 87 ? 17.173 20.001 -8.090 1.00 42.97 87 SER A CA 1
ATOM 689 C C . SER A 1 87 ? 18.457 19.266 -8.452 1.00 42.97 87 SER A C 1
ATOM 691 O O . SER A 1 87 ? 19.122 18.693 -7.587 1.00 42.97 87 SER A O 1
ATOM 693 N N . THR A 1 88 ? 18.814 19.283 -9.730 1.00 44.28 88 THR A N 1
ATOM 694 C CA . THR A 1 88 ? 20.218 19.466 -10.091 1.00 44.28 88 THR A CA 1
ATOM 695 C C . THR A 1 88 ? 20.680 20.713 -9.342 1.00 44.28 88 THR A C 1
ATOM 697 O O . THR A 1 88 ? 20.127 21.784 -9.551 1.00 44.28 88 THR A O 1
ATOM 700 N N . GLU A 1 89 ? 21.571 20.509 -8.373 1.00 38.53 89 GLU A N 1
ATOM 701 C CA . GLU A 1 89 ? 22.303 21.526 -7.612 1.00 38.53 89 GLU A CA 1
ATOM 702 C C . GLU A 1 89 ? 21.488 22.753 -7.146 1.00 38.53 89 GLU A C 1
ATOM 704 O O . GLU A 1 89 ? 21.319 23.740 -7.854 1.00 38.53 89 GLU A O 1
ATOM 709 N N . GLY A 1 90 ? 21.042 22.728 -5.883 1.00 37.34 90 GLY A N 1
ATOM 710 C CA . GLY A 1 90 ? 20.771 23.965 -5.135 1.00 37.34 90 GLY A CA 1
ATOM 711 C C . GLY A 1 90 ? 19.350 24.210 -4.624 1.00 37.34 90 GLY A C 1
ATOM 712 O O . GLY A 1 90 ? 19.156 25.202 -3.928 1.00 37.34 90 GLY A O 1
ATOM 713 N N . ALA A 1 91 ? 18.367 23.332 -4.857 1.00 39.69 91 ALA A N 1
ATOM 714 C CA . ALA A 1 91 ? 17.030 23.500 -4.275 1.00 39.69 91 ALA A CA 1
ATOM 715 C C . ALA A 1 91 ? 16.640 22.311 -3.387 1.00 39.69 91 ALA A C 1
ATOM 717 O O . ALA A 1 91 ? 16.135 21.293 -3.849 1.00 39.69 91 ALA A O 1
ATOM 718 N N . LYS A 1 92 ? 16.803 22.489 -2.070 1.00 41.09 92 LYS A N 1
ATOM 719 C CA . LYS A 1 92 ? 16.167 21.686 -1.010 1.00 41.09 92 LYS A CA 1
ATOM 720 C C . LYS A 1 92 ? 14.637 21.867 -1.022 1.00 41.09 92 LYS A C 1
ATOM 722 O O . LYS A 1 92 ? 14.043 22.267 -0.029 1.00 41.09 92 LYS A O 1
ATOM 727 N N . ASN A 1 93 ? 13.993 21.631 -2.157 1.00 48.22 93 ASN A N 1
ATOM 728 C CA . ASN A 1 93 ? 12.546 21.557 -2.249 1.00 48.22 93 ASN A CA 1
ATOM 729 C C . ASN A 1 93 ? 12.172 20.112 -1.922 1.00 48.22 93 ASN A C 1
ATOM 731 O O . ASN A 1 93 ? 12.315 19.227 -2.760 1.00 48.22 93 ASN A O 1
ATOM 735 N N . GLU A 1 94 ? 11.802 19.877 -0.663 1.00 56.94 94 GLU A N 1
ATOM 736 C CA . GLU A 1 94 ? 11.583 18.548 -0.090 1.00 56.94 94 GLU A CA 1
ATOM 737 C C . GLU A 1 94 ? 10.560 17.754 -0.910 1.00 56.94 94 GLU A C 1
ATOM 739 O O . GLU A 1 94 ? 9.354 17.999 -0.854 1.00 56.94 94 GLU A O 1
ATOM 744 N N . ALA A 1 95 ? 11.046 16.787 -1.692 1.00 75.75 95 ALA A N 1
ATOM 745 C CA . ALA A 1 95 ? 10.194 15.784 -2.306 1.00 75.75 95 ALA A CA 1
ATOM 746 C C . ALA A 1 95 ? 9.376 15.086 -1.206 1.00 75.75 95 ALA A C 1
ATOM 748 O O . ALA A 1 95 ? 9.870 14.865 -0.100 1.00 75.75 95 ALA A O 1
ATOM 749 N N . SER A 1 96 ? 8.122 14.725 -1.495 1.00 90.69 96 SER A N 1
ATOM 750 C CA . SER A 1 96 ? 7.279 14.019 -0.515 1.00 90.69 96 SER A CA 1
ATOM 751 C C . SER A 1 96 ? 7.989 12.775 0.055 1.00 90.69 96 SER A C 1
ATOM 753 O O . SER A 1 96 ? 8.730 12.138 -0.702 1.00 90.69 96 SER A O 1
ATOM 755 N N . PRO A 1 97 ? 7.700 12.350 1.299 1.00 93.94 97 PRO A N 1
ATOM 756 C CA . PRO A 1 97 ? 8.257 11.122 1.874 1.00 93.94 97 PRO A CA 1
ATOM 757 C C . PRO A 1 97 ? 8.149 9.901 0.948 1.00 93.94 97 PRO A C 1
ATOM 759 O O . PRO A 1 97 ? 9.113 9.154 0.797 1.00 93.94 97 PRO A O 1
ATOM 762 N N . ALA A 1 98 ? 7.018 9.760 0.245 1.00 95.56 98 ALA A N 1
ATOM 763 C CA . ALA A 1 98 ? 6.824 8.739 -0.782 1.00 95.56 98 ALA A CA 1
ATOM 764 C C . ALA A 1 98 ? 7.875 8.780 -1.901 1.00 95.56 98 ALA A C 1
ATOM 766 O O . ALA A 1 98 ? 8.436 7.754 -2.269 1.00 95.56 98 ALA A O 1
ATOM 767 N N . ARG A 1 99 ? 8.157 9.969 -2.445 1.00 92.75 99 ARG A N 1
ATOM 768 C CA . ARG A 1 99 ? 9.114 10.169 -3.548 1.00 92.75 99 ARG A CA 1
ATOM 769 C C . ARG A 1 99 ? 10.553 9.931 -3.110 1.00 92.75 99 ARG A C 1
ATOM 771 O O . ARG A 1 99 ? 11.326 9.417 -3.912 1.00 92.75 99 ARG A O 1
ATOM 778 N N . VAL A 1 100 ? 10.895 10.289 -1.872 1.00 93.00 100 VAL A N 1
ATOM 779 C CA . VAL A 1 100 ? 12.227 10.038 -1.301 1.00 93.00 100 VAL A CA 1
ATOM 780 C C . VAL A 1 100 ? 12.471 8.536 -1.186 1.00 93.00 100 VAL A C 1
ATOM 782 O O . VAL A 1 100 ? 13.446 8.036 -1.739 1.00 93.00 100 VAL A O 1
ATOM 785 N N . PHE A 1 101 ? 11.548 7.801 -0.563 1.00 95.94 101 PHE A N 1
ATOM 786 C CA . PHE A 1 101 ? 11.721 6.361 -0.378 1.00 95.94 101 PHE A CA 1
ATOM 787 C C . PHE A 1 101 ? 11.587 5.573 -1.689 1.00 95.94 101 PHE A C 1
ATOM 789 O O . PHE A 1 101 ? 12.372 4.668 -1.960 1.00 95.94 101 PHE A O 1
ATOM 796 N N . ALA A 1 102 ? 10.665 5.968 -2.574 1.00 95.81 102 ALA A N 1
ATOM 797 C CA . ALA A 1 102 ? 10.568 5.376 -3.906 1.00 95.81 102 ALA A CA 1
ATOM 798 C C . ALA A 1 102 ? 11.862 5.575 -4.714 1.00 95.81 102 ALA A C 1
ATOM 800 O O . ALA A 1 102 ? 12.305 4.650 -5.386 1.00 95.81 102 ALA A O 1
ATOM 801 N N . ARG A 1 103 ? 12.504 6.752 -4.626 1.00 94.12 103 ARG A N 1
ATOM 802 C CA . ARG A 1 103 ? 13.819 7.009 -5.239 1.00 94.12 103 ARG A CA 1
ATOM 803 C C . ARG A 1 103 ? 14.901 6.107 -4.644 1.00 94.12 103 ARG A C 1
ATOM 805 O O . ARG A 1 103 ? 15.675 5.552 -5.410 1.00 94.12 103 ARG A O 1
ATOM 812 N N . GLU A 1 104 ? 14.929 5.926 -3.328 1.00 95.00 104 GLU A N 1
ATOM 813 C CA . GLU A 1 104 ? 15.884 5.027 -2.668 1.00 95.00 104 GLU A CA 1
ATOM 814 C C . GLU A 1 104 ? 15.753 3.580 -3.172 1.00 95.00 104 GLU A C 1
ATOM 816 O O . GLU A 1 104 ? 16.743 2.983 -3.596 1.00 95.00 104 GLU A O 1
ATOM 821 N N . ILE A 1 105 ? 14.530 3.036 -3.198 1.00 96.62 105 ILE A N 1
ATOM 822 C CA . ILE A 1 105 ? 14.260 1.684 -3.716 1.00 96.62 105 ILE A CA 1
ATOM 823 C C . ILE A 1 105 ? 14.607 1.587 -5.204 1.00 96.62 105 ILE A C 1
ATOM 825 O O . ILE A 1 105 ? 15.072 0.550 -5.669 1.00 96.62 105 ILE A O 1
ATOM 829 N N . LEU A 1 106 ? 14.361 2.648 -5.966 1.00 94.81 106 LEU A N 1
ATOM 830 C CA . LEU A 1 106 ? 14.635 2.671 -7.395 1.00 94.81 106 LEU A CA 1
ATOM 831 C C . LEU A 1 106 ? 16.131 2.721 -7.707 1.00 94.81 106 LEU A C 1
ATOM 833 O O . LEU A 1 106 ? 16.549 2.185 -8.725 1.00 94.81 106 LEU A O 1
ATOM 837 N N . ASP A 1 107 ? 16.931 3.381 -6.878 1.00 93.62 107 AS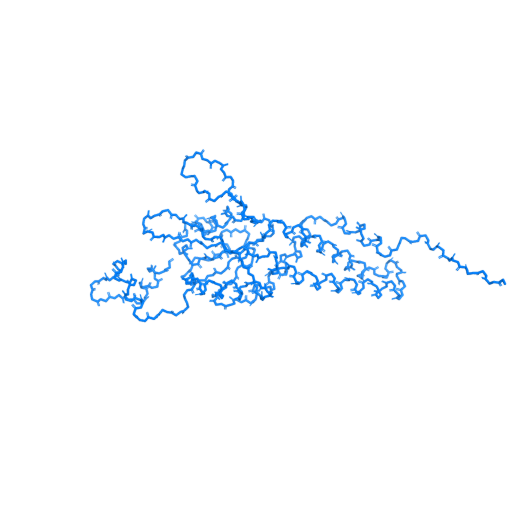P A N 1
ATOM 838 C CA . ASP A 1 107 ? 18.362 3.555 -7.130 1.00 93.62 107 ASP A CA 1
ATOM 839 C C . ASP A 1 107 ? 19.187 2.397 -6.559 1.00 93.62 107 ASP A C 1
ATOM 841 O O . ASP A 1 107 ? 20.243 2.067 -7.103 1.00 93.62 107 ASP A O 1
ATOM 845 N N . GLN A 1 108 ? 18.705 1.761 -5.488 1.00 94.19 108 GLN A N 1
ATOM 846 C CA . GLN A 1 108 ? 19.424 0.724 -4.756 1.00 94.19 108 GLN A CA 1
ATOM 847 C C . GLN A 1 108 ? 18.612 -0.571 -4.615 1.00 94.19 108 GLN A C 1
ATOM 849 O O . GLN A 1 108 ? 17.383 -0.601 -4.578 1.00 94.19 108 GLN A O 1
ATOM 854 N N . ARG A 1 109 ? 19.335 -1.673 -4.470 1.00 94.38 109 ARG A N 1
ATOM 855 C CA . ARG A 1 109 ? 18.856 -2.963 -3.979 1.00 94.38 109 ARG A CA 1
ATOM 856 C C . ARG A 1 109 ? 19.755 -3.347 -2.808 1.00 94.38 109 ARG A C 1
ATOM 858 O O . ARG A 1 109 ? 20.790 -3.996 -2.982 1.00 94.38 109 ARG A O 1
ATOM 865 N N . GLY A 1 110 ? 19.385 -2.905 -1.610 1.00 93.25 110 GLY A N 1
ATOM 866 C CA . GLY A 1 110 ? 20.252 -3.002 -0.441 1.00 93.25 110 GLY A CA 1
ATOM 867 C C . GLY A 1 110 ? 21.484 -2.118 -0.630 1.00 93.25 110 GLY A C 1
ATOM 868 O O . GLY A 1 110 ? 21.362 -0.901 -0.690 1.00 93.25 110 GLY A O 1
ATOM 869 N N . SER A 1 111 ? 22.664 -2.728 -0.742 1.00 92.12 111 SER A N 1
ATOM 870 C CA . SER A 1 111 ? 23.940 -2.020 -0.925 1.00 92.12 111 SER A CA 1
ATOM 871 C C . SER A 1 111 ? 24.406 -1.904 -2.381 1.00 92.12 111 SER A C 1
ATOM 873 O O . SER A 1 111 ? 25.458 -1.321 -2.632 1.00 92.12 111 SER A O 1
ATOM 875 N N . SER A 1 112 ? 23.683 -2.505 -3.331 1.00 94.94 112 SER A N 1
ATOM 876 C CA . SER A 1 112 ? 24.068 -2.524 -4.748 1.00 94.94 112 SER A CA 1
ATOM 877 C C . SER A 1 112 ? 23.153 -1.629 -5.583 1.00 94.94 112 SER A C 1
ATOM 879 O O . SER A 1 112 ? 21.947 -1.625 -5.333 1.00 94.94 112 SER A O 1
ATOM 881 N N . PRO A 1 113 ? 23.675 -0.926 -6.604 1.00 95.31 113 PRO A N 1
ATOM 882 C CA . PRO A 1 113 ? 22.841 -0.137 -7.501 1.00 95.31 113 PRO A CA 1
ATOM 883 C C . PRO A 1 113 ? 21.867 -1.039 -8.267 1.00 95.31 113 PRO A C 1
ATOM 885 O O . PRO A 1 113 ? 22.228 -2.145 -8.678 1.00 95.31 113 PRO A O 1
ATOM 888 N N . ARG A 1 114 ? 20.637 -0.560 -8.458 1.00 94.38 114 ARG A N 1
ATOM 889 C CA . ARG A 1 114 ? 19.599 -1.278 -9.207 1.00 94.38 114 ARG A CA 1
ATOM 890 C C . ARG A 1 114 ? 19.801 -1.109 -10.713 1.00 94.38 114 ARG A C 1
ATOM 892 O O . ARG A 1 114 ? 20.018 0.009 -11.186 1.00 94.38 114 ARG A O 1
ATOM 899 N N . ILE A 1 115 ? 19.685 -2.207 -11.453 1.00 92.94 115 ILE A N 1
ATOM 900 C CA . ILE A 1 115 ? 19.798 -2.235 -12.914 1.00 92.94 115 ILE A CA 1
ATOM 901 C C . ILE A 1 115 ? 18.422 -1.990 -13.541 1.00 92.94 115 ILE A C 1
ATOM 903 O O . ILE A 1 115 ? 18.273 -1.034 -14.301 1.00 92.94 115 ILE A O 1
ATOM 907 N N . TYR A 1 116 ? 17.405 -2.772 -13.165 1.00 92.81 116 TYR A N 1
ATOM 908 C CA . TYR A 1 116 ? 16.107 -2.776 -13.848 1.00 92.81 116 TYR A CA 1
ATOM 909 C C . TYR A 1 116 ? 15.121 -1.776 -13.239 1.00 92.81 116 TYR A C 1
ATOM 911 O O . TYR A 1 116 ? 14.097 -2.125 -12.643 1.00 92.81 116 TYR A O 1
ATOM 919 N N . ARG A 1 117 ? 15.475 -0.491 -13.298 1.00 92.69 117 ARG A N 1
ATOM 920 C CA . ARG A 1 117 ? 14.763 0.584 -12.586 1.00 92.69 117 ARG A CA 1
ATOM 921 C C . ARG A 1 117 ? 13.343 0.784 -13.121 1.00 92.69 117 ARG A C 1
ATOM 923 O O . ARG A 1 117 ? 12.424 1.013 -12.340 1.00 92.69 117 ARG A O 1
ATOM 930 N N . ASN A 1 118 ? 13.139 0.680 -14.433 1.00 91.06 118 ASN A N 1
ATOM 931 C CA . ASN A 1 118 ? 11.840 0.954 -15.060 1.00 91.06 118 ASN A CA 1
ATOM 932 C C . ASN A 1 118 ? 10.768 -0.119 -14.749 1.00 91.06 118 ASN A C 1
ATOM 934 O O . ASN A 1 118 ? 9.591 0.089 -15.031 1.00 91.06 118 ASN A O 1
ATOM 938 N N . THR A 1 119 ? 11.161 -1.242 -14.140 1.00 94.50 119 THR A N 1
ATOM 939 C CA . THR A 1 119 ? 10.267 -2.356 -13.799 1.00 94.50 119 THR A CA 1
ATOM 940 C C . THR A 1 119 ? 9.468 -2.109 -12.519 1.00 94.50 119 THR A C 1
ATOM 942 O O . THR A 1 119 ? 8.535 -2.855 -12.212 1.00 94.50 119 THR A O 1
ATOM 945 N N . LEU A 1 120 ? 9.807 -1.066 -11.756 1.00 97.12 120 LEU A N 1
ATOM 946 C CA . LEU A 1 120 ? 9.153 -0.748 -10.493 1.00 97.12 120 LEU A CA 1
ATOM 947 C C . LEU A 1 120 ? 8.131 0.372 -10.645 1.00 97.12 120 LEU A C 1
ATOM 949 O O . LEU A 1 120 ? 8.433 1.463 -11.124 1.00 97.12 120 LEU A O 1
ATOM 953 N N . VAL A 1 121 ? 6.937 0.128 -10.116 1.00 97.69 121 VAL A N 1
ATOM 954 C CA . VAL A 1 121 ? 5.913 1.154 -9.910 1.00 97.69 121 VAL A CA 1
ATOM 955 C C . VAL A 1 121 ? 5.574 1.226 -8.432 1.00 97.69 121 VAL A C 1
ATOM 957 O O . VAL A 1 121 ? 5.462 0.199 -7.766 1.00 97.69 121 VAL A O 1
ATOM 960 N N . PHE A 1 122 ? 5.376 2.433 -7.911 1.00 98.44 122 PHE A N 1
ATOM 961 C CA . PHE A 1 122 ? 5.102 2.640 -6.493 1.00 98.44 122 PHE A CA 1
ATOM 962 C C . PHE A 1 122 ? 3.672 3.114 -6.281 1.00 98.44 122 PHE A C 1
ATOM 964 O O . PHE A 1 122 ? 3.150 3.908 -7.061 1.00 98.44 122 PHE A O 1
ATOM 971 N N . LEU A 1 123 ? 3.047 2.654 -5.203 1.00 98.50 123 LEU A N 1
ATOM 972 C CA . LEU A 1 123 ? 1.737 3.101 -4.758 1.00 98.50 123 LEU A CA 1
ATOM 973 C C . LEU A 1 123 ? 1.858 3.706 -3.362 1.00 98.50 123 LEU A C 1
ATOM 975 O O . LEU A 1 123 ? 2.291 3.029 -2.432 1.00 98.50 123 LEU A O 1
ATOM 979 N N . ALA A 1 124 ? 1.455 4.963 -3.216 1.00 98.31 124 ALA A N 1
ATOM 980 C CA . ALA A 1 124 ? 1.595 5.720 -1.981 1.00 98.31 124 ALA A CA 1
ATOM 981 C C . ALA A 1 124 ? 0.240 6.215 -1.440 1.00 98.31 124 ALA A C 1
ATOM 983 O O . ALA A 1 124 ? -0.686 6.484 -2.223 1.00 98.31 124 ALA A O 1
ATOM 984 N N . PRO A 1 125 ? 0.115 6.369 -0.108 1.00 98.19 125 PRO A N 1
ATOM 985 C CA . PRO A 1 125 ? -1.058 6.968 0.503 1.00 98.19 125 PRO A CA 1
ATOM 986 C C . PRO A 1 125 ? -1.080 8.486 0.296 1.00 98.19 125 PRO A C 1
ATOM 988 O O . PRO A 1 125 ? -0.051 9.159 0.350 1.00 98.19 125 PRO A O 1
ATOM 991 N N . ASP A 1 126 ? -2.265 9.049 0.089 1.00 97.06 126 ASP A N 1
ATOM 992 C CA . ASP A 1 126 ? -2.480 10.492 0.123 1.00 97.06 126 ASP A CA 1
ATOM 993 C C . ASP A 1 126 ? -2.407 11.011 1.560 1.00 97.06 126 ASP A C 1
ATOM 995 O O . ASP A 1 126 ? -3.072 10.486 2.454 1.00 97.06 126 ASP A O 1
ATOM 999 N N . ARG A 1 127 ? -1.619 12.066 1.782 1.00 94.94 127 ARG A N 1
ATOM 1000 C CA . ARG A 1 127 ? -1.348 12.616 3.115 1.00 94.94 127 ARG A CA 1
ATOM 1001 C C . ARG A 1 127 ? -2.613 13.028 3.864 1.00 94.94 127 ARG A C 1
ATOM 1003 O O . ARG A 1 127 ? -2.702 12.792 5.065 1.00 94.94 127 ARG A O 1
ATOM 1010 N N . THR A 1 128 ? -3.574 13.648 3.182 1.00 93.56 128 THR A N 1
ATOM 1011 C CA . THR A 1 128 ? -4.809 14.115 3.825 1.00 93.56 128 THR A CA 1
ATOM 1012 C C . THR A 1 128 ? -5.704 12.932 4.171 1.00 93.56 128 THR A C 1
ATOM 1014 O O . THR A 1 128 ? -6.195 12.831 5.293 1.00 93.56 128 THR A O 1
ATOM 1017 N N . ARG A 1 129 ? -5.863 11.992 3.237 1.00 96.25 129 ARG A N 1
ATOM 1018 C CA . ARG A 1 129 ? -6.714 10.810 3.442 1.00 96.25 129 ARG A CA 1
ATOM 1019 C C . ARG A 1 129 ? -6.126 9.804 4.425 1.00 96.25 129 ARG A C 1
ATOM 1021 O O . ARG A 1 129 ? -6.872 9.066 5.066 1.00 96.25 129 ARG A O 1
ATOM 1028 N N . LEU A 1 130 ? -4.804 9.782 4.573 1.00 97.62 130 LEU A N 1
ATOM 1029 C CA . LEU A 1 130 ? -4.135 8.946 5.559 1.00 97.62 130 LEU A CA 1
ATOM 1030 C C . LEU A 1 130 ? -4.551 9.325 6.983 1.00 97.62 130 LEU A C 1
ATOM 1032 O O . LEU A 1 130 ? -4.901 8.435 7.750 1.00 97.62 130 LEU A O 1
ATOM 1036 N N . ALA A 1 131 ? -4.623 10.620 7.309 1.00 96.19 131 ALA A N 1
ATOM 1037 C CA . ALA A 1 131 ? -5.072 11.071 8.628 1.00 96.19 131 ALA A CA 1
ATOM 1038 C C . ALA A 1 131 ? -6.502 10.591 8.955 1.00 96.19 131 ALA A C 1
ATOM 1040 O O . ALA A 1 131 ? -6.796 10.181 10.079 1.00 96.19 131 ALA A O 1
ATOM 1041 N N . GLU A 1 132 ? -7.395 10.581 7.961 1.00 96.50 132 GLU A N 1
ATOM 1042 C CA . GLU A 1 132 ? -8.755 10.064 8.142 1.00 96.50 132 GLU A CA 1
ATOM 1043 C C . GLU A 1 132 ? -8.794 8.539 8.310 1.00 96.50 132 GLU A C 1
ATOM 1045 O O . GLU A 1 132 ? -9.561 8.022 9.126 1.00 96.50 132 GLU A O 1
ATOM 1050 N N . LEU A 1 133 ? -7.969 7.812 7.549 1.00 98.19 133 LEU A N 1
ATOM 1051 C CA . LEU A 1 133 ? -7.824 6.363 7.683 1.00 98.19 133 LEU A CA 1
ATOM 1052 C C . LEU A 1 133 ? -7.299 5.996 9.076 1.00 98.19 133 LEU A C 1
ATOM 1054 O O . LEU A 1 133 ? -7.844 5.101 9.716 1.00 98.19 133 LEU A O 1
ATOM 1058 N N . GLU A 1 134 ? -6.296 6.714 9.574 1.00 98.19 134 GLU A N 1
ATOM 1059 C CA . GLU A 1 134 ? -5.751 6.517 10.917 1.00 98.19 134 GLU A CA 1
ATOM 1060 C C . GLU A 1 134 ? -6.811 6.731 11.998 1.00 98.19 134 GLU A C 1
ATOM 1062 O O . GLU A 1 134 ? -6.918 5.934 12.930 1.00 98.19 134 GLU A O 1
ATOM 1067 N N . GLN A 1 135 ? -7.649 7.761 11.858 1.00 97.00 135 GLN A N 1
ATOM 1068 C CA . GLN A 1 135 ? -8.744 7.993 12.794 1.00 97.00 135 GLN A CA 1
ATOM 1069 C C . GLN A 1 135 ? -9.798 6.878 12.749 1.00 97.00 135 GLN A C 1
ATOM 1071 O O . GLN A 1 135 ? -10.284 6.447 13.798 1.00 97.00 135 GLN A O 1
ATOM 1076 N N . ALA A 1 136 ? -10.131 6.371 11.559 1.00 97.62 136 ALA A N 1
ATOM 1077 C CA . ALA A 1 136 ? -11.032 5.228 11.416 1.00 97.62 136 ALA A CA 1
ATOM 1078 C C . ALA A 1 136 ? -10.449 3.957 12.064 1.00 97.62 136 ALA A C 1
ATOM 1080 O O . ALA A 1 136 ? -11.165 3.223 12.748 1.00 97.62 136 ALA A O 1
ATOM 1081 N N . VAL A 1 137 ? -9.140 3.730 11.918 1.00 98.44 137 VAL A N 1
ATOM 1082 C CA . VAL A 1 137 ? -8.427 2.610 12.549 1.00 98.44 137 VAL A CA 1
ATOM 1083 C C . VAL A 1 137 ? -8.419 2.731 14.072 1.00 98.44 137 VAL A C 1
ATOM 1085 O O . VAL A 1 137 ? -8.729 1.751 14.746 1.00 98.44 137 VAL A O 1
ATOM 1088 N N . ARG A 1 138 ? -8.174 3.921 14.636 1.00 98.44 138 ARG A N 1
ATOM 1089 C CA . ARG A 1 138 ? -8.267 4.153 16.093 1.00 98.44 138 ARG A CA 1
ATOM 1090 C C . ARG A 1 138 ? -9.640 3.789 16.651 1.00 98.44 138 ARG A C 1
ATOM 1092 O O . ARG A 1 138 ? -9.734 3.125 17.682 1.00 98.44 138 ARG A O 1
ATOM 1099 N N . GLN A 1 139 ? -10.706 4.183 15.954 1.00 97.62 139 GLN A N 1
ATOM 1100 C CA . GLN A 1 139 ? -12.073 3.833 16.347 1.00 97.62 139 GLN A CA 1
ATOM 1101 C C . GLN A 1 139 ? -12.304 2.323 16.287 1.00 97.62 139 GLN A C 1
ATOM 1103 O O . GLN A 1 139 ? -12.849 1.747 17.226 1.00 97.62 139 GLN A O 1
ATOM 1108 N N . TYR A 1 140 ? -11.866 1.666 15.213 1.00 98.44 140 TYR A N 1
ATOM 1109 C CA . TYR A 1 140 ? -11.963 0.214 15.091 1.00 98.44 140 TYR A CA 1
ATOM 1110 C C . TYR A 1 140 ? -11.222 -0.513 16.216 1.00 98.44 140 TYR A C 1
ATOM 1112 O O . TYR A 1 140 ? -11.804 -1.398 16.840 1.00 98.44 140 TYR A O 1
ATOM 1120 N N . LEU A 1 141 ? -9.979 -0.126 16.513 1.00 98.44 141 LEU A N 1
ATOM 1121 C CA . LEU A 1 141 ? -9.183 -0.737 17.578 1.00 98.44 141 LEU A CA 1
ATOM 1122 C C . LEU A 1 141 ? -9.825 -0.527 18.956 1.00 98.44 141 LEU A C 1
ATOM 1124 O O . LEU A 1 141 ? -9.848 -1.453 19.766 1.00 98.44 141 LEU A O 1
ATOM 1128 N N . ALA A 1 142 ? -10.417 0.644 19.205 1.00 97.88 142 ALA A N 1
ATOM 1129 C CA . ALA A 1 142 ? -11.176 0.910 20.425 1.00 97.88 142 ALA A CA 1
ATOM 1130 C C . ALA A 1 142 ? -12.412 0.006 20.562 1.00 97.88 142 ALA A C 1
ATOM 1132 O O . ALA A 1 142 ? -12.615 -0.608 21.608 1.00 97.88 142 ALA A O 1
ATOM 1133 N N . TRP A 1 143 ? -13.221 -0.131 19.508 1.00 98.00 143 TRP A N 1
ATOM 1134 C CA . TRP A 1 143 ? -14.385 -1.023 19.538 1.00 98.00 143 TRP A CA 1
ATOM 1135 C C . TRP A 1 143 ? -13.987 -2.496 19.638 1.00 98.00 143 TRP A C 1
ATOM 1137 O O . TRP A 1 143 ? -14.629 -3.258 20.359 1.00 98.00 143 TRP A O 1
ATOM 1147 N N . LYS A 1 144 ? -12.901 -2.890 18.966 1.00 97.88 144 LYS A N 1
ATOM 1148 C CA . LYS A 1 144 ? -12.342 -4.243 19.028 1.00 97.88 144 LYS A CA 1
ATOM 1149 C C . LYS A 1 144 ? -11.859 -4.591 20.435 1.00 97.88 144 LYS A C 1
ATOM 1151 O O . LYS A 1 144 ? -12.137 -5.698 20.893 1.00 97.88 144 LYS A O 1
ATOM 1156 N N . SER A 1 145 ? -11.176 -3.680 21.132 1.00 97.62 145 SER A N 1
ATOM 1157 C CA . SER A 1 145 ? -10.727 -3.939 22.507 1.00 97.62 145 SER A CA 1
ATOM 1158 C C . SER A 1 145 ? -11.903 -4.046 23.474 1.00 97.62 145 SER A C 1
ATOM 1160 O O . SER A 1 145 ? -11.944 -4.977 24.269 1.00 97.62 145 SER A O 1
ATOM 1162 N N . ILE A 1 146 ? -12.914 -3.179 23.349 1.00 96.25 146 ILE A N 1
ATOM 1163 C CA . ILE A 1 146 ? -14.134 -3.248 24.171 1.00 96.25 146 ILE A CA 1
ATOM 1164 C C . ILE A 1 146 ? -14.884 -4.566 23.948 1.00 96.25 146 ILE A C 1
ATOM 1166 O O . ILE A 1 146 ? -15.311 -5.193 24.913 1.00 96.25 146 ILE A O 1
ATOM 1170 N N . GLU A 1 147 ? -15.038 -5.006 22.694 1.00 95.75 147 GLU A N 1
ATOM 1171 C CA . GLU A 1 147 ? -15.681 -6.292 22.388 1.00 95.75 147 GLU A CA 1
ATOM 1172 C C . GLU A 1 147 ? -14.884 -7.473 22.965 1.00 95.75 147 GLU A C 1
ATOM 1174 O O . GLU A 1 147 ? -15.475 -8.407 23.508 1.00 95.75 147 GLU A O 1
ATOM 1179 N N . THR A 1 148 ? -13.551 -7.416 22.887 1.00 96.56 148 THR A N 1
ATOM 1180 C CA . THR A 1 148 ? -12.659 -8.458 23.424 1.00 96.56 148 THR A CA 1
ATOM 1181 C C . THR A 1 148 ? -12.722 -8.522 24.953 1.00 96.56 148 THR A C 1
ATOM 1183 O O . THR A 1 148 ? -12.735 -9.604 25.531 1.00 96.56 148 THR A O 1
ATOM 1186 N N . GLU A 1 149 ? -12.823 -7.371 25.616 1.00 95.56 149 GLU A N 1
ATOM 1187 C CA . GLU A 1 149 ? -12.832 -7.231 27.077 1.00 95.56 149 GLU A CA 1
ATOM 1188 C C . GLU A 1 149 ? -14.249 -7.197 27.675 1.00 95.56 149 GLU A C 1
ATOM 1190 O O . GLU A 1 149 ? -14.427 -6.817 28.834 1.00 95.56 149 GLU A O 1
ATOM 1195 N N . ARG A 1 150 ? -15.276 -7.605 26.916 1.00 92.81 150 ARG A N 1
ATOM 1196 C CA . ARG A 1 150 ? -16.693 -7.509 27.317 1.00 92.81 150 ARG A CA 1
ATOM 1197 C C . ARG A 1 150 ? -16.994 -8.078 28.712 1.00 92.81 150 ARG A C 1
ATOM 1199 O O . ARG A 1 150 ? -17.824 -7.530 29.428 1.00 92.81 150 ARG A O 1
ATOM 1206 N N . GLU A 1 151 ? -16.314 -9.161 29.096 1.00 91.62 151 GLU A N 1
ATOM 1207 C CA . GLU A 1 151 ? -16.496 -9.837 30.388 1.00 91.62 151 GLU A CA 1
ATOM 1208 C C . GLU A 1 151 ? -15.853 -9.047 31.533 1.00 91.62 151 GLU A C 1
ATOM 1210 O O . GLU A 1 151 ? -16.463 -8.892 32.586 1.00 91.62 151 GLU A O 1
ATOM 1215 N N . GLN A 1 152 ? -14.662 -8.484 31.303 1.00 92.94 152 GLN A N 1
ATOM 1216 C CA . GLN A 1 152 ? -13.933 -7.664 32.280 1.00 92.94 152 GLN A CA 1
ATOM 1217 C C . GLN A 1 152 ? -14.634 -6.325 32.530 1.00 92.94 152 GLN A C 1
ATOM 1219 O O . GLN A 1 152 ? -14.626 -5.803 33.641 1.00 92.94 152 GLN A O 1
ATOM 1224 N N . LEU A 1 153 ? -15.261 -5.777 31.490 1.00 91.38 153 LEU A N 1
ATOM 1225 C CA . LEU A 1 153 ? -16.049 -4.551 31.558 1.00 91.38 153 LEU A CA 1
ATOM 1226 C C . LEU A 1 153 ? -17.476 -4.784 32.081 1.00 91.38 153 LEU A C 1
ATOM 1228 O O . LEU A 1 153 ? -18.219 -3.816 32.231 1.00 91.38 153 LEU A O 1
ATOM 1232 N N . HIS A 1 154 ? -17.858 -6.040 32.351 1.00 91.38 154 HIS A N 1
ATOM 1233 C CA . HIS A 1 154 ? -19.209 -6.440 32.755 1.00 91.38 154 HIS A CA 1
ATOM 1234 C C . HIS A 1 154 ? -20.305 -5.871 31.838 1.00 91.38 154 HIS A C 1
ATOM 1236 O O . HIS A 1 154 ? -21.345 -5.413 32.313 1.00 91.38 154 HIS A O 1
ATOM 1242 N N . LEU A 1 155 ? -20.062 -5.885 30.521 1.00 91.62 155 LEU A N 1
ATOM 1243 C CA . LEU A 1 155 ? -21.011 -5.347 29.550 1.00 91.62 155 LEU A CA 1
ATOM 1244 C C . LEU A 1 155 ? -22.292 -6.179 29.540 1.00 91.62 155 LEU A C 1
ATOM 1246 O O . LEU A 1 155 ? -22.254 -7.409 29.445 1.00 91.62 155 LEU A O 1
ATOM 1250 N N . ASP A 1 156 ? -23.435 -5.502 29.554 1.00 92.31 156 ASP A N 1
ATOM 1251 C CA . ASP A 1 156 ? -24.713 -6.171 29.336 1.00 92.31 156 ASP A CA 1
ATOM 1252 C C . ASP A 1 156 ? -24.866 -6.637 27.867 1.00 92.31 156 ASP A C 1
ATOM 1254 O O . ASP A 1 156 ? -24.034 -6.374 26.986 1.00 92.31 156 ASP A O 1
ATOM 1258 N N . VAL A 1 157 ? -25.950 -7.366 27.583 1.00 93.00 157 VAL A N 1
ATOM 1259 C CA . VAL A 1 157 ? -26.227 -7.904 26.239 1.00 93.00 157 VAL A CA 1
ATOM 1260 C C . VAL A 1 157 ? -26.389 -6.786 25.203 1.00 93.00 157 VAL A C 1
ATOM 1262 O O . VAL A 1 157 ? -25.930 -6.922 24.066 1.00 93.00 157 VAL A O 1
ATOM 1265 N N . PHE A 1 158 ? -27.022 -5.673 25.575 1.00 92.62 158 PHE A N 1
ATOM 1266 C CA . PHE A 1 158 ? -27.249 -4.542 24.679 1.00 92.62 158 PHE A CA 1
ATOM 1267 C C . PHE A 1 158 ? -25.930 -3.838 24.333 1.00 92.62 158 PHE A C 1
ATOM 1269 O O . PHE A 1 158 ? -25.629 -3.629 23.157 1.00 92.62 158 PHE A O 1
ATOM 1276 N N . GLN A 1 159 ? -25.106 -3.558 25.338 1.00 92.56 159 GLN A N 1
ATOM 1277 C CA . GLN A 1 159 ? -23.779 -2.958 25.225 1.00 92.56 159 GLN A CA 1
ATOM 1278 C C . GLN A 1 159 ? -22.818 -3.827 24.406 1.00 92.56 159 GLN A C 1
ATOM 1280 O O . GLN A 1 159 ? -22.114 -3.320 23.529 1.00 92.56 159 GLN A O 1
ATOM 1285 N N . SER A 1 160 ? -22.838 -5.142 24.629 1.00 94.25 160 SER A N 1
ATOM 1286 C CA . SER A 1 160 ? -22.043 -6.104 23.859 1.00 94.25 160 SER A CA 1
ATOM 1287 C C . SER A 1 160 ? -22.443 -6.116 22.378 1.00 94.25 160 SER A C 1
ATOM 1289 O O . SER A 1 160 ? -21.586 -6.054 21.493 1.00 94.25 160 SER A O 1
ATOM 1291 N N . ASN A 1 161 ? -23.749 -6.128 22.087 1.00 95.25 161 ASN A N 1
ATOM 1292 C CA . ASN A 1 161 ? -24.259 -6.055 20.715 1.00 95.25 161 ASN A CA 1
ATOM 1293 C C . ASN A 1 161 ? -23.936 -4.709 20.048 1.00 95.25 161 ASN A C 1
ATOM 1295 O O . ASN A 1 161 ? -23.603 -4.671 18.858 1.00 95.25 161 ASN A O 1
ATOM 1299 N N . GLN A 1 162 ? -23.991 -3.612 20.807 1.00 94.62 162 GLN A N 1
ATOM 1300 C CA . GLN A 1 162 ? -23.583 -2.293 20.337 1.00 94.62 162 GLN A CA 1
ATOM 1301 C C . GLN A 1 162 ? -22.097 -2.284 19.958 1.00 94.62 162 GLN A C 1
ATOM 1303 O O . GLN A 1 162 ? -21.773 -1.875 18.843 1.00 94.62 162 GLN A O 1
ATOM 1308 N N . ALA A 1 163 ? -21.208 -2.776 20.830 1.00 95.62 163 ALA A N 1
ATOM 1309 C CA . ALA A 1 163 ? -19.768 -2.829 20.571 1.00 95.62 163 ALA A CA 1
ATOM 1310 C C . ALA A 1 163 ? -19.446 -3.646 19.310 1.00 95.62 163 ALA A C 1
ATOM 1312 O O . ALA A 1 163 ? -18.756 -3.152 18.417 1.00 95.62 163 ALA A O 1
ATOM 1313 N N . LYS A 1 164 ? -20.042 -4.837 19.172 1.00 97.06 164 LYS A N 1
ATOM 1314 C CA . LYS A 1 164 ? -19.887 -5.693 17.986 1.00 97.06 164 LYS A CA 1
ATOM 1315 C C . LYS A 1 164 ? -20.362 -5.014 16.698 1.00 97.06 164 LYS A C 1
ATOM 1317 O O . LYS A 1 164 ? -19.689 -5.078 15.664 1.00 97.06 164 LYS A O 1
ATOM 1322 N N . THR A 1 165 ? -21.518 -4.350 16.748 1.00 97.31 165 THR A N 1
ATOM 1323 C CA . THR A 1 165 ? -22.075 -3.626 15.593 1.00 97.31 165 THR A CA 1
ATOM 1324 C C . THR A 1 165 ? -21.162 -2.474 15.182 1.00 97.31 165 THR A C 1
ATOM 1326 O O . THR A 1 165 ? -20.876 -2.306 13.998 1.00 97.31 165 THR A O 1
ATOM 1329 N N . GLN A 1 166 ? -20.668 -1.698 16.149 1.00 97.44 166 GLN A N 1
ATOM 1330 C CA . GLN A 1 166 ? -19.779 -0.570 15.879 1.00 97.44 166 GLN A CA 1
ATOM 1331 C C . GLN A 1 166 ? -18.403 -1.022 15.381 1.00 97.44 166 GLN A C 1
ATOM 1333 O O . GLN A 1 166 ? -17.901 -0.441 14.422 1.00 97.44 166 GLN A O 1
ATOM 1338 N N . ARG A 1 167 ? -17.833 -2.102 15.938 1.00 97.69 167 ARG A N 1
ATOM 1339 C CA . ARG A 1 167 ? -16.599 -2.712 15.418 1.00 97.69 167 ARG A CA 1
ATOM 1340 C C . ARG A 1 167 ? -16.763 -3.112 13.953 1.00 97.69 167 ARG A C 1
ATOM 1342 O O . ARG A 1 167 ? -15.910 -2.775 13.139 1.00 97.69 167 ARG A O 1
ATOM 1349 N N . THR A 1 168 ? -17.863 -3.789 13.618 1.00 98.06 168 THR A N 1
ATOM 1350 C CA . THR A 1 168 ? -18.141 -4.246 12.244 1.00 98.06 168 THR A CA 1
ATOM 1351 C C . THR A 1 168 ? -18.270 -3.063 11.280 1.00 98.06 168 THR A C 1
ATOM 1353 O O . THR A 1 168 ? -17.625 -3.048 10.237 1.00 98.06 168 THR A O 1
ATOM 1356 N N . ARG A 1 169 ? -19.009 -2.014 11.662 1.00 97.56 169 ARG A N 1
ATOM 1357 C CA . ARG A 1 169 ? -19.121 -0.781 10.860 1.00 97.56 169 ARG A CA 1
ATOM 1358 C C . ARG A 1 169 ? -17.779 -0.071 10.679 1.00 97.56 169 ARG A C 1
ATOM 1360 O O . ARG A 1 169 ? -17.478 0.402 9.588 1.00 97.56 169 ARG A O 1
ATOM 1367 N N . ALA A 1 170 ? -16.969 0.008 11.735 1.00 97.06 170 ALA A N 1
ATOM 1368 C CA . ALA A 1 170 ? -15.641 0.609 11.664 1.00 97.06 170 ALA A CA 1
ATOM 1369 C C . ALA A 1 170 ? -14.707 -0.200 10.745 1.00 97.06 170 ALA A C 1
ATOM 1371 O O . ALA A 1 170 ? -13.946 0.377 9.972 1.00 97.06 170 ALA A O 1
ATOM 1372 N N . GLU A 1 171 ? -14.808 -1.529 10.770 1.00 97.69 171 GLU A N 1
ATOM 1373 C CA . GLU A 1 171 ? -14.068 -2.417 9.873 1.00 97.69 171 GLU A CA 1
ATOM 1374 C C . GLU A 1 171 ? -14.450 -2.213 8.397 1.00 97.69 171 GLU A C 1
ATOM 1376 O O . GLU A 1 171 ? -13.567 -2.112 7.541 1.00 97.69 171 GLU A O 1
ATOM 1381 N N . GLU A 1 172 ? -15.746 -2.111 8.094 1.00 96.69 172 GLU A N 1
ATOM 1382 C CA . GLU A 1 172 ? -16.250 -1.807 6.747 1.00 96.69 172 GLU A CA 1
ATOM 1383 C C . GLU A 1 172 ? -15.780 -0.429 6.266 1.00 96.69 172 GLU A C 1
ATOM 1385 O O . GLU A 1 172 ? -15.324 -0.288 5.129 1.00 96.69 172 GLU A O 1
ATOM 1390 N N . ALA A 1 173 ? -15.809 0.574 7.147 1.00 95.88 173 ALA A N 1
ATOM 1391 C CA . ALA A 1 173 ? -15.311 1.910 6.841 1.00 95.88 173 ALA A CA 1
ATOM 1392 C C . ALA A 1 173 ? -13.811 1.899 6.504 1.00 95.88 173 ALA A C 1
ATOM 1394 O O . ALA A 1 173 ? -13.399 2.550 5.546 1.00 95.88 173 ALA A O 1
ATOM 1395 N N . ILE A 1 174 ? -12.990 1.140 7.238 1.00 97.50 174 ILE A N 1
ATOM 1396 C CA . ILE A 1 174 ? -11.562 0.980 6.919 1.00 97.50 174 ILE A CA 1
ATOM 1397 C C . ILE A 1 174 ? -11.385 0.305 5.560 1.00 97.50 174 ILE A C 1
ATOM 1399 O O . ILE A 1 174 ? -10.571 0.764 4.758 1.00 97.50 174 ILE A O 1
ATOM 1403 N N . ARG A 1 175 ? -12.156 -0.754 5.281 1.00 95.88 175 ARG A N 1
ATOM 1404 C CA . ARG A 1 175 ? -12.091 -1.472 4.001 1.00 95.88 175 ARG A CA 1
ATOM 1405 C C . ARG A 1 175 ? -12.355 -0.540 2.815 1.00 95.88 175 ARG A C 1
ATOM 1407 O O . ARG A 1 175 ? -11.640 -0.632 1.827 1.00 95.88 175 ARG A O 1
ATOM 1414 N N . ALA A 1 176 ? -13.319 0.373 2.930 1.00 94.56 176 ALA A N 1
ATOM 1415 C CA . ALA A 1 176 ? -13.591 1.383 1.902 1.00 94.56 176 ALA A CA 1
ATOM 1416 C C . ALA A 1 176 ? -12.523 2.494 1.852 1.00 94.56 176 ALA A C 1
ATOM 1418 O O . ALA A 1 176 ? -12.161 2.977 0.781 1.00 94.56 176 ALA A O 1
ATOM 1419 N N . ARG A 1 177 ? -11.968 2.890 3.003 1.00 95.94 177 ARG A N 1
ATOM 1420 C CA . ARG A 1 177 ? -10.980 3.978 3.082 1.00 95.94 177 ARG A CA 1
ATOM 1421 C C . ARG A 1 177 ? -9.599 3.598 2.549 1.00 95.94 177 ARG A C 1
ATOM 1423 O O . ARG A 1 177 ? -8.901 4.469 2.048 1.00 95.94 177 ARG A O 1
ATOM 1430 N N . ILE A 1 178 ? -9.185 2.332 2.617 1.00 97.06 178 ILE A N 1
ATOM 1431 C CA . ILE A 1 178 ? -7.875 1.901 2.090 1.00 97.06 178 ILE A CA 1
ATOM 1432 C C . ILE A 1 178 ? -7.687 2.255 0.601 1.00 97.06 178 ILE A C 1
ATOM 1434 O O . ILE A 1 178 ? -6.734 2.980 0.297 1.00 97.06 178 ILE A O 1
ATOM 1438 N N . PRO A 1 179 ? -8.559 1.828 -0.336 1.00 96.19 179 PRO A N 1
ATOM 1439 C CA . PRO A 1 179 ? -8.415 2.185 -1.749 1.00 96.19 179 PRO A CA 1
ATOM 1440 C C . PRO A 1 179 ? -8.576 3.684 -2.003 1.00 96.19 179 PRO A C 1
ATOM 1442 O O . PRO A 1 179 ? -7.988 4.214 -2.951 1.00 96.19 179 PRO A O 1
ATOM 1445 N N . GLU A 1 180 ? -9.321 4.385 -1.153 1.00 95.31 180 GLU A N 1
ATOM 1446 C CA . GLU A 1 180 ? -9.460 5.837 -1.194 1.00 95.31 180 GLU A CA 1
ATOM 1447 C C . GLU A 1 180 ? -8.208 6.584 -0.735 1.00 95.31 180 GLU A C 1
ATOM 1449 O O . GLU A 1 180 ? -7.968 7.688 -1.219 1.00 95.31 180 GLU A O 1
ATOM 1454 N N . THR A 1 181 ? -7.419 6.006 0.169 1.00 97.56 181 THR A N 1
ATOM 1455 C CA . THR A 1 181 ? -6.174 6.591 0.675 1.00 97.56 181 THR A CA 1
ATOM 1456 C C . THR A 1 181 ? -4.996 6.272 -0.240 1.00 97.56 181 THR A C 1
ATOM 1458 O O . THR A 1 181 ? -4.225 7.171 -0.561 1.00 97.56 181 THR A O 1
ATOM 1461 N N . TYR A 1 182 ? -4.859 5.033 -0.713 1.00 98.00 182 TYR A N 1
ATOM 1462 C CA . TYR A 1 182 ? -3.727 4.580 -1.537 1.00 98.00 182 TYR A CA 1
ATOM 1463 C C . TYR A 1 182 ? -3.920 4.895 -3.020 1.00 98.00 182 TYR A C 1
ATOM 1465 O O . TYR A 1 182 ? -4.103 4.000 -3.844 1.00 98.00 182 TYR A O 1
ATOM 1473 N N . ILE A 1 183 ? -3.924 6.184 -3.358 1.00 97.25 183 ILE A N 1
ATOM 1474 C CA . ILE A 1 183 ? -4.329 6.684 -4.681 1.00 97.25 183 ILE A CA 1
ATOM 1475 C C . ILE A 1 183 ? -3.180 7.194 -5.546 1.00 97.25 183 ILE A C 1
ATOM 1477 O O . ILE A 1 183 ? -3.421 7.494 -6.710 1.00 97.25 183 ILE A O 1
ATOM 1481 N N . TRP A 1 184 ? -1.961 7.322 -5.029 1.00 97.69 184 TRP A N 1
ATOM 1482 C CA . TRP A 1 184 ? -0.858 7.907 -5.790 1.00 97.69 184 TRP A CA 1
ATOM 1483 C C . TRP A 1 184 ? 0.014 6.825 -6.407 1.00 97.69 184 TRP A C 1
ATOM 1485 O O . TRP A 1 184 ? 0.798 6.194 -5.703 1.00 97.69 184 TRP A O 1
ATOM 1495 N N . ALA A 1 185 ? -0.115 6.618 -7.717 1.00 97.69 185 ALA A N 1
ATOM 1496 C CA . ALA A 1 185 ? 0.829 5.816 -8.480 1.00 97.69 185 ALA A CA 1
ATOM 1497 C C . ALA A 1 185 ? 2.012 6.698 -8.902 1.00 97.69 185 ALA A C 1
ATOM 1499 O O . ALA A 1 185 ? 1.828 7.686 -9.614 1.00 97.69 185 ALA A O 1
ATOM 1500 N N . LEU A 1 186 ? 3.214 6.352 -8.446 1.00 95.94 186 LEU A N 1
ATOM 1501 C CA . LEU A 1 186 ? 4.460 7.022 -8.801 1.00 95.94 186 LEU A CA 1
ATOM 1502 C C . LEU A 1 186 ? 5.206 6.119 -9.781 1.00 95.94 186 LEU A C 1
ATOM 1504 O O . LEU A 1 186 ? 5.669 5.036 -9.412 1.00 95.94 186 LEU A O 1
ATOM 1508 N N . VAL A 1 187 ? 5.294 6.560 -11.031 1.00 95.62 187 VAL A N 1
ATOM 1509 C CA . VAL A 1 187 ? 5.882 5.786 -12.126 1.00 95.62 187 VAL A CA 1
ATOM 1510 C C . VAL A 1 187 ? 7.178 6.466 -12.565 1.00 95.62 187 VAL A C 1
ATOM 1512 O O . VAL A 1 187 ? 7.118 7.609 -13.033 1.00 95.62 187 VAL A O 1
ATOM 1515 N N . PRO A 1 188 ? 8.343 5.821 -12.395 1.00 92.62 188 PRO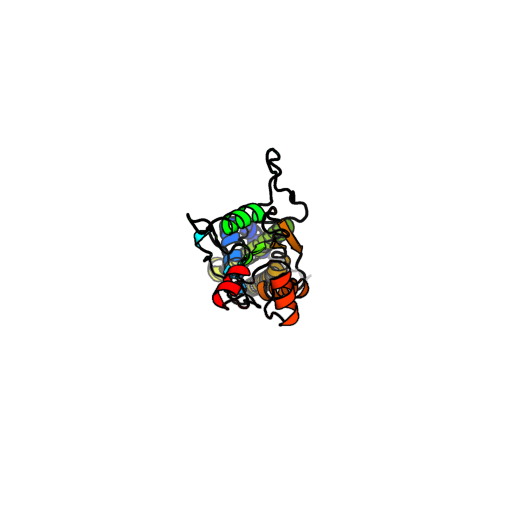 A N 1
ATOM 1516 C CA . PRO A 1 188 ? 9.594 6.329 -12.935 1.00 92.62 188 PRO A CA 1
ATOM 1517 C C . PRO A 1 188 ? 9.589 6.215 -14.464 1.00 92.62 188 PRO A C 1
ATOM 1519 O O . PRO A 1 188 ? 9.120 5.225 -15.018 1.00 92.62 188 PRO A O 1
ATOM 1522 N N . GLY A 1 189 ? 10.127 7.217 -15.152 1.00 87.19 189 GLY A N 1
ATOM 1523 C CA . GLY A 1 189 ? 10.237 7.214 -16.607 1.00 87.19 189 GLY A CA 1
ATOM 1524 C C . GLY A 1 189 ? 11.437 8.012 -17.096 1.00 87.19 189 GLY A C 1
ATOM 1525 O O . GLY A 1 189 ? 11.938 8.905 -16.418 1.00 87.19 189 GLY A O 1
ATOM 1526 N N . GLN A 1 190 ? 11.911 7.693 -18.291 1.00 84.88 190 GLN A N 1
ATOM 1527 C CA . GLN A 1 190 ? 13.024 8.392 -18.919 1.00 84.88 190 GLN A CA 1
ATOM 1528 C C . GLN A 1 190 ? 12.705 8.538 -20.406 1.00 84.88 190 GLN A C 1
ATOM 1530 O O . GLN A 1 190 ? 12.504 7.542 -21.095 1.00 84.88 190 GLN A O 1
ATOM 1535 N N . ARG A 1 191 ? 12.595 9.778 -20.896 1.00 76.19 191 ARG A N 1
ATOM 1536 C CA . ARG A 1 191 ? 12.227 10.039 -22.301 1.00 76.19 191 ARG A CA 1
ATOM 1537 C C . ARG A 1 191 ? 13.379 9.788 -23.264 1.00 76.19 191 ARG A C 1
ATOM 1539 O O . ARG A 1 191 ? 13.174 9.288 -24.362 1.00 76.19 191 ARG A O 1
ATOM 1546 N N . GLU A 1 192 ? 14.584 10.152 -22.844 1.00 75.44 192 GLU A N 1
ATOM 1547 C CA . GLU A 1 192 ? 15.808 10.021 -23.629 1.00 75.44 192 GLU A CA 1
ATOM 1548 C C . GLU A 1 192 ? 16.752 9.039 -22.946 1.00 75.44 192 GLU A C 1
ATOM 1550 O O . GLU A 1 192 ? 16.858 9.044 -21.725 1.00 75.44 192 GLU A O 1
ATOM 1555 N N . LYS A 1 193 ? 17.515 8.256 -23.715 1.00 71.69 193 LYS A N 1
ATOM 1556 C CA . LYS A 1 193 ? 18.453 7.252 -23.176 1.00 71.69 193 LYS A CA 1
ATOM 1557 C C . LYS A 1 193 ? 19.440 7.821 -22.142 1.00 71.69 193 LYS A C 1
ATOM 1559 O O . LYS A 1 193 ? 19.826 7.134 -21.201 1.00 71.69 193 LYS A O 1
ATOM 1564 N N . THR A 1 194 ? 19.853 9.074 -22.317 1.00 74.94 194 THR A N 1
ATOM 1565 C CA . THR A 1 194 ? 20.761 9.804 -21.415 1.00 74.94 194 THR A CA 1
ATOM 1566 C C . THR A 1 194 ? 20.058 10.920 -20.640 1.00 74.94 194 THR A C 1
ATOM 1568 O O . THR A 1 194 ? 20.721 11.729 -19.996 1.00 74.94 194 THR A O 1
ATOM 1571 N N . GLY A 1 195 ? 18.727 10.993 -20.721 1.00 74.94 195 GLY A N 1
ATOM 1572 C CA . GLY A 1 195 ? 17.924 12.021 -20.068 1.00 74.94 195 GLY A CA 1
ATOM 1573 C C . GLY A 1 195 ? 17.862 11.841 -18.554 1.00 74.94 195 GLY A C 1
ATOM 1574 O O . GLY A 1 195 ? 18.226 10.795 -18.012 1.00 74.94 195 GLY A O 1
ATOM 1575 N N . SER A 1 196 ? 17.375 12.861 -17.854 1.00 81.25 196 SER A N 1
ATOM 1576 C CA . SER A 1 196 ? 17.115 12.748 -16.423 1.00 81.25 196 SER A CA 1
ATOM 1577 C C . SER A 1 196 ? 15.883 11.882 -16.155 1.00 81.25 196 SER A C 1
ATOM 1579 O O . SER A 1 196 ? 15.012 11.684 -17.001 1.00 81.25 196 SER A O 1
ATOM 1581 N N . LEU A 1 197 ? 15.832 11.331 -14.947 1.00 84.25 197 LEU A N 1
ATOM 1582 C CA . LEU A 1 197 ? 14.724 10.504 -14.505 1.00 84.25 197 LEU A CA 1
ATOM 1583 C C . LEU A 1 197 ? 13.513 11.362 -14.128 1.00 84.25 197 LEU A C 1
ATOM 1585 O O . LEU A 1 197 ? 13.541 12.091 -13.131 1.00 84.25 197 LEU A O 1
ATOM 1589 N N . GLU A 1 198 ? 12.439 11.199 -14.885 1.00 87.19 198 GLU A N 1
ATOM 1590 C CA . GLU A 1 198 ? 11.140 11.825 -14.676 1.00 87.19 198 GLU A CA 1
ATOM 1591 C C . GLU A 1 198 ? 10.233 10.929 -13.823 1.00 87.19 198 GLU A C 1
ATOM 1593 O O . GLU A 1 198 ? 10.397 9.710 -13.755 1.00 87.19 198 GLU A O 1
ATOM 1598 N N . TRP A 1 199 ? 9.255 11.538 -13.156 1.00 88.75 199 TRP A N 1
ATOM 1599 C CA . TRP A 1 199 ? 8.220 10.808 -12.432 1.00 88.75 199 TRP A CA 1
ATOM 1600 C C . TRP A 1 199 ? 6.846 11.240 -12.903 1.00 88.75 199 TRP A C 1
ATOM 1602 O O . TRP A 1 199 ? 6.517 12.426 -12.867 1.00 88.75 199 TRP A O 1
ATOM 1612 N N . SER A 1 200 ? 6.034 10.258 -13.269 1.00 91.12 200 SER A N 1
ATOM 1613 C CA . SER A 1 200 ? 4.606 10.449 -13.477 1.00 91.12 200 SER A CA 1
ATOM 1614 C C . SER A 1 200 ? 3.872 10.158 -12.172 1.00 91.12 200 SER A C 1
ATOM 1616 O O . SER A 1 200 ? 3.938 9.048 -11.646 1.00 91.12 200 SER A O 1
ATOM 1618 N N . GLU A 1 201 ? 3.193 11.170 -11.637 1.00 93.06 201 GLU A N 1
ATOM 1619 C CA . GLU A 1 201 ? 2.413 11.096 -10.398 1.00 93.06 201 GLU A CA 1
ATOM 1620 C C . GLU A 1 201 ? 0.928 11.030 -10.763 1.00 93.06 201 GLU A C 1
ATOM 1622 O O . GLU A 1 201 ? 0.295 12.039 -11.083 1.00 93.06 201 GLU A O 1
ATOM 1627 N N . ILE A 1 202 ? 0.377 9.820 -10.779 1.00 94.88 202 ILE A N 1
ATOM 1628 C CA . ILE A 1 202 ? -0.960 9.545 -11.303 1.00 94.88 202 ILE A CA 1
ATOM 1629 C C . ILE A 1 202 ? -1.909 9.298 -10.140 1.00 94.88 202 ILE A C 1
ATOM 1631 O O . ILE A 1 202 ? -1.705 8.402 -9.319 1.00 94.88 202 ILE A O 1
ATOM 1635 N N . ARG A 1 203 ? -2.992 10.075 -10.095 1.00 95.88 203 ARG A N 1
ATOM 1636 C CA . ARG A 1 203 ? -4.074 9.864 -9.137 1.00 95.88 203 ARG A CA 1
ATOM 1637 C C . ARG A 1 203 ? -5.015 8.767 -9.634 1.00 95.88 203 ARG A C 1
ATOM 1639 O O . ARG A 1 203 ? -5.733 8.954 -10.615 1.00 95.88 203 ARG A O 1
ATOM 1646 N N . LEU A 1 204 ? -5.048 7.646 -8.927 1.00 96.25 204 LEU A N 1
ATOM 1647 C CA . LEU A 1 204 ? -5.944 6.524 -9.184 1.00 96.25 204 LEU A CA 1
ATOM 1648 C C . LEU A 1 204 ? -7.359 6.798 -8.654 1.00 96.25 204 LEU A C 1
ATOM 1650 O O . LEU A 1 204 ? -7.547 7.471 -7.640 1.00 96.25 204 LEU A O 1
ATOM 1654 N N . GLN A 1 205 ? -8.360 6.242 -9.339 1.00 91.31 205 GLN A N 1
ATOM 1655 C CA . GLN A 1 205 ? -9.781 6.361 -8.997 1.00 91.31 205 GLN A CA 1
ATOM 1656 C C . GLN A 1 205 ? -10.472 4.994 -9.050 1.00 91.31 205 GLN A C 1
ATOM 1658 O O . GLN A 1 205 ? -10.095 4.142 -9.851 1.00 91.31 205 GLN A O 1
ATOM 1663 N N . GLY A 1 206 ? -11.496 4.799 -8.216 1.00 88.69 206 GLY A N 1
ATOM 1664 C CA . GLY A 1 206 ? -12.265 3.550 -8.122 1.00 88.69 206 GLY A CA 1
ATOM 1665 C C . GLY A 1 206 ? -12.021 2.788 -6.816 1.00 88.69 206 GLY A C 1
ATOM 1666 O O . GLY A 1 206 ? -11.086 3.099 -6.083 1.00 88.69 206 GLY A O 1
ATOM 1667 N N . GLN A 1 207 ? -12.872 1.799 -6.536 1.00 88.25 207 GLN A N 1
ATOM 1668 C CA . GLN A 1 207 ? -12.909 1.025 -5.277 1.00 88.25 207 GLN A CA 1
ATOM 1669 C C . GLN A 1 207 ? -12.330 -0.394 -5.415 1.00 88.25 207 GLN A C 1
ATOM 1671 O O . GLN A 1 207 ? -12.488 -1.238 -4.542 1.00 88.25 207 GLN A O 1
ATOM 1676 N N . GLU A 1 208 ? -11.707 -0.688 -6.550 1.00 92.44 208 GLU A N 1
ATOM 1677 C CA . GLU A 1 208 ? -11.146 -2.007 -6.837 1.00 92.44 208 GLU A CA 1
ATOM 1678 C C . GLU A 1 208 ? -9.840 -2.241 -6.067 1.00 92.44 208 GLU A C 1
ATOM 1680 O O . GLU A 1 208 ? -9.210 -1.265 -5.644 1.00 92.44 208 GLU A O 1
ATOM 1685 N N . PRO A 1 209 ? -9.396 -3.509 -5.923 1.00 95.06 209 PRO A N 1
ATOM 1686 C CA . PRO A 1 209 ? -8.150 -3.822 -5.234 1.00 95.06 209 PRO A CA 1
ATOM 1687 C C . PRO A 1 209 ? -6.971 -3.010 -5.772 1.00 95.06 209 PRO A C 1
ATOM 1689 O O . PRO A 1 209 ? -6.866 -2.759 -6.982 1.00 95.06 209 PRO A O 1
ATOM 1692 N N . LEU A 1 210 ? -6.065 -2.630 -4.873 1.00 97.75 210 LEU A N 1
ATOM 1693 C CA . LEU A 1 210 ? -5.044 -1.609 -5.131 1.00 97.75 210 LEU A CA 1
ATOM 1694 C C . LEU A 1 210 ? -4.238 -1.861 -6.415 1.00 97.75 210 LEU A C 1
ATOM 1696 O O . LEU A 1 210 ? -4.161 -0.991 -7.290 1.00 97.75 210 LEU A O 1
ATOM 1700 N N . ALA A 1 211 ? -3.681 -3.065 -6.562 1.00 97.75 211 ALA A N 1
ATOM 1701 C CA . ALA A 1 211 ? -2.847 -3.407 -7.711 1.00 97.75 211 ALA A CA 1
ATOM 1702 C C . ALA A 1 211 ? -3.655 -3.593 -9.003 1.00 97.75 211 ALA A C 1
ATOM 1704 O O . ALA A 1 211 ? -3.177 -3.257 -10.085 1.00 97.75 211 ALA A O 1
ATOM 1705 N N . VAL A 1 212 ? -4.892 -4.090 -8.911 1.00 97.12 212 VAL A N 1
ATOM 1706 C CA . VAL A 1 212 ? -5.789 -4.291 -10.066 1.00 97.12 212 VAL A CA 1
ATOM 1707 C C . VAL A 1 212 ? -6.179 -2.945 -10.681 1.00 97.12 212 VAL A C 1
ATOM 1709 O O . VAL A 1 212 ? -6.204 -2.782 -11.902 1.00 97.12 212 VAL A O 1
ATOM 1712 N N . ARG A 1 213 ? -6.448 -1.950 -9.835 1.00 96.38 213 ARG A N 1
ATOM 1713 C CA . ARG A 1 213 ? -6.720 -0.580 -10.273 1.00 96.38 213 ARG A CA 1
ATOM 1714 C C . ARG A 1 213 ? -5.479 0.080 -10.871 1.00 96.38 213 ARG A C 1
ATOM 1716 O O . ARG A 1 213 ? -5.570 0.675 -11.943 1.00 96.38 213 ARG A O 1
ATOM 1723 N N . ALA A 1 214 ? -4.336 -0.031 -10.189 1.00 97.50 214 ALA A N 1
ATOM 1724 C CA . ALA A 1 214 ? -3.078 0.541 -10.660 1.00 97.50 214 ALA A CA 1
ATOM 1725 C C . ALA A 1 214 ? -2.684 -0.040 -12.025 1.00 97.50 214 ALA A C 1
ATOM 1727 O O . ALA A 1 214 ? -2.515 0.711 -12.978 1.00 97.50 214 ALA A O 1
ATOM 1728 N N . SER A 1 215 ? -2.638 -1.368 -12.150 1.00 97.06 215 SER A N 1
ATOM 1729 C CA . SER A 1 215 ? -2.272 -2.048 -13.399 1.00 97.06 215 SER A CA 1
ATOM 1730 C C . SER A 1 215 ? -3.181 -1.661 -14.565 1.00 97.06 215 SER A C 1
ATOM 1732 O O . SER A 1 215 ? -2.680 -1.251 -15.606 1.00 97.06 215 SER A O 1
ATOM 1734 N N . ARG A 1 216 ? -4.508 -1.651 -14.388 1.00 96.75 216 ARG A N 1
ATOM 1735 C CA . ARG A 1 216 ? -5.434 -1.182 -15.433 1.00 96.75 216 ARG A CA 1
ATOM 1736 C C . ARG A 1 216 ? -5.159 0.251 -15.871 1.00 96.75 216 ARG A C 1
ATOM 1738 O O . ARG A 1 216 ? -5.160 0.517 -17.069 1.00 96.75 216 ARG A O 1
ATOM 1745 N N . ARG A 1 217 ? -4.952 1.170 -14.920 1.00 96.81 217 ARG A N 1
ATOM 1746 C CA . ARG A 1 217 ? -4.661 2.569 -15.251 1.00 96.81 217 ARG A CA 1
ATOM 1747 C C . ARG A 1 217 ? -3.365 2.674 -16.054 1.00 96.81 217 ARG A C 1
ATOM 1749 O O . ARG A 1 217 ? -3.351 3.358 -17.066 1.00 96.81 217 ARG A O 1
ATOM 1756 N N . LEU A 1 218 ? -2.322 1.963 -15.635 1.00 96.69 218 LEU A N 1
ATOM 1757 C CA . LEU A 1 218 ? -1.025 1.971 -16.309 1.00 96.69 218 LEU A CA 1
ATOM 1758 C C . LEU A 1 218 ? -1.080 1.318 -17.690 1.00 96.69 218 LEU A C 1
ATOM 1760 O O . LEU A 1 218 ? -0.435 1.819 -18.599 1.00 96.69 218 LEU A O 1
ATOM 1764 N N . ARG A 1 219 ? -1.873 0.255 -17.881 1.00 95.81 219 ARG A N 1
ATOM 1765 C CA . ARG A 1 219 ? -2.103 -0.319 -19.215 1.00 95.81 219 ARG A CA 1
ATOM 1766 C C . ARG A 1 219 ? -2.783 0.681 -20.148 1.00 95.81 219 ARG A C 1
ATOM 1768 O O . ARG A 1 219 ? -2.380 0.801 -21.295 1.00 95.81 219 ARG A O 1
ATOM 1775 N N . ASN A 1 220 ? -3.801 1.394 -19.659 1.00 94.38 220 ASN A N 1
ATOM 1776 C CA . ASN A 1 220 ? -4.519 2.390 -20.461 1.00 94.38 220 ASN A CA 1
ATOM 1777 C C . ASN A 1 220 ? -3.630 3.584 -20.844 1.00 94.38 220 ASN A C 1
ATOM 1779 O O . ASN A 1 220 ? -3.815 4.149 -21.914 1.00 94.38 220 ASN A O 1
ATOM 1783 N N . ASP A 1 221 ? -2.689 3.949 -19.971 1.00 93.75 221 ASP A N 1
ATOM 1784 C CA . ASP A 1 221 ? -1.714 5.020 -20.206 1.00 93.75 221 ASP A CA 1
ATOM 1785 C C . ASP A 1 221 ? -0.437 4.503 -20.919 1.00 93.75 221 ASP A C 1
ATOM 1787 O O . ASP A 1 221 ? 0.525 5.253 -21.050 1.00 93.75 221 ASP A O 1
ATOM 1791 N N . GLU A 1 222 ? -0.401 3.228 -21.337 1.00 90.62 222 GLU A N 1
ATOM 1792 C CA . GLU A 1 222 ? 0.754 2.539 -21.954 1.00 90.62 222 GLU A CA 1
ATOM 1793 C C . GLU A 1 222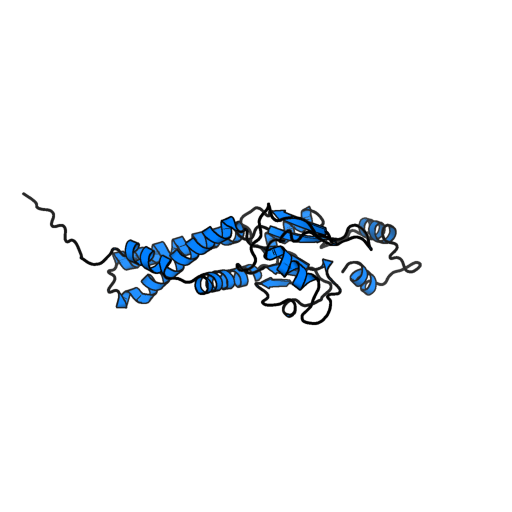 ? 2.046 2.539 -21.104 1.00 90.62 222 GLU A C 1
ATOM 1795 O O . GLU A 1 222 ? 3.140 2.269 -21.591 1.00 90.62 222 GLU A O 1
ATOM 1800 N N . LEU A 1 223 ? 1.919 2.772 -19.795 1.00 92.75 223 LEU A N 1
ATOM 1801 C CA . LEU A 1 223 ? 3.003 2.722 -18.804 1.00 92.75 223 LEU A CA 1
ATOM 1802 C C . LEU A 1 223 ? 3.257 1.308 -18.260 1.00 92.75 223 LEU A C 1
ATOM 1804 O O . LEU A 1 223 ? 4.257 1.070 -17.587 1.00 92.75 223 LEU A O 1
ATOM 1808 N N . LEU A 1 224 ? 2.345 0.370 -18.524 1.00 93.62 224 LEU A N 1
ATOM 1809 C CA . LEU A 1 224 ? 2.514 -1.056 -18.261 1.00 93.62 224 LEU A CA 1
ATOM 1810 C C . LEU A 1 224 ? 2.088 -1.834 -19.503 1.00 93.62 224 LEU A C 1
ATOM 1812 O O . LEU A 1 224 ? 0.899 -1.915 -19.810 1.00 93.62 224 LEU A O 1
ATOM 1816 N N . VAL A 1 225 ? 3.052 -2.432 -20.198 1.00 90.56 225 VAL A N 1
ATOM 1817 C CA . VAL A 1 225 ? 2.788 -3.204 -21.414 1.00 90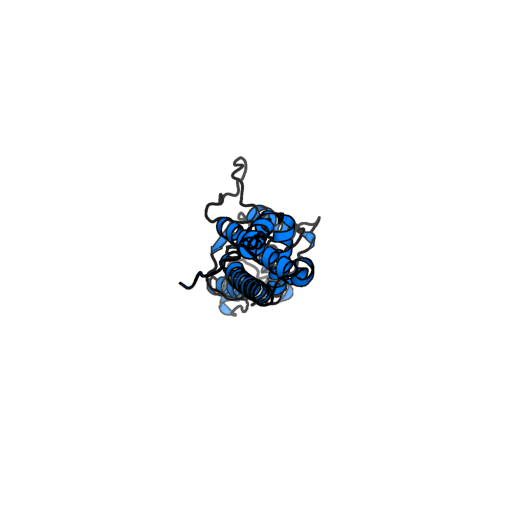.56 225 VAL A CA 1
ATOM 1818 C C . VAL A 1 225 ? 2.869 -4.693 -21.105 1.00 90.56 225 VAL A C 1
ATOM 1820 O O . VAL A 1 225 ? 3.927 -5.215 -20.770 1.00 90.56 225 VAL A O 1
ATOM 1823 N N . THR A 1 226 ? 1.736 -5.388 -21.213 1.00 89.06 226 THR A N 1
ATOM 1824 C CA . THR A 1 226 ? 1.650 -6.840 -20.976 1.00 89.06 226 THR A CA 1
ATOM 1825 C C . THR A 1 226 ? 1.795 -7.656 -22.257 1.00 89.06 226 THR A C 1
ATOM 1827 O O . THR A 1 226 ? 2.207 -8.812 -22.210 1.00 89.06 226 THR A O 1
ATOM 1830 N N . VAL A 1 227 ? 1.463 -7.058 -23.404 1.00 87.19 227 VAL A N 1
ATOM 1831 C CA . VAL A 1 227 ? 1.600 -7.654 -24.734 1.00 87.19 227 VAL A CA 1
ATOM 1832 C C . VAL A 1 227 ? 2.098 -6.580 -25.688 1.00 87.19 227 VAL A C 1
ATOM 1834 O O . VAL A 1 227 ? 1.477 -5.529 -25.817 1.00 87.19 227 VAL A O 1
ATOM 1837 N N . TYR A 1 228 ? 3.200 -6.866 -26.377 1.00 84.00 228 TYR A N 1
ATOM 1838 C CA . TYR A 1 228 ? 3.746 -5.988 -27.405 1.00 84.00 228 TYR A CA 1
ATOM 1839 C C . TYR A 1 228 ? 3.340 -6.500 -28.789 1.00 84.00 228 TYR A C 1
ATOM 1841 O O . TYR A 1 228 ? 3.683 -7.620 -29.169 1.00 84.00 228 TYR A O 1
ATOM 1849 N N . ALA A 1 229 ? 2.600 -5.695 -29.553 1.00 87.44 229 ALA A N 1
ATOM 1850 C CA . ALA A 1 229 ? 2.293 -6.028 -30.942 1.00 87.44 229 ALA A CA 1
ATOM 1851 C C . ALA A 1 229 ? 3.575 -5.989 -31.789 1.00 87.44 229 ALA A C 1
ATOM 1853 O O . ALA A 1 229 ? 4.417 -5.112 -31.599 1.00 87.44 229 ALA A O 1
ATOM 1854 N N . SER A 1 230 ? 3.711 -6.896 -32.759 1.00 87.69 230 SER A N 1
ATOM 1855 C CA . SER A 1 230 ? 4.918 -7.016 -33.596 1.00 87.69 230 SER A CA 1
ATOM 1856 C C . SER A 1 230 ? 5.307 -5.708 -34.293 1.00 87.69 230 SER A C 1
ATOM 1858 O O . SER A 1 230 ? 6.485 -5.357 -34.335 1.00 87.69 230 SER A O 1
ATOM 1860 N N . THR A 1 231 ? 4.324 -4.957 -34.794 1.00 89.38 231 THR A N 1
ATOM 1861 C CA . THR A 1 231 ? 4.551 -3.662 -35.449 1.00 89.38 231 THR A CA 1
ATOM 1862 C C . THR A 1 231 ? 5.087 -2.614 -34.480 1.00 89.38 231 THR A C 1
ATOM 1864 O O . THR A 1 231 ? 6.064 -1.945 -34.803 1.00 89.38 231 THR A O 1
ATOM 1867 N N . LEU A 1 232 ? 4.495 -2.496 -33.286 1.00 86.62 232 LEU A N 1
ATOM 1868 C CA . LEU A 1 232 ? 4.981 -1.560 -32.271 1.00 86.62 232 LEU A CA 1
ATOM 1869 C C . LEU A 1 232 ? 6.394 -1.948 -31.830 1.00 86.62 232 LEU A C 1
ATOM 1871 O O . LEU A 1 232 ? 7.243 -1.079 -31.666 1.00 86.62 232 LEU A O 1
ATOM 1875 N N . LEU A 1 233 ? 6.658 -3.250 -31.653 1.00 88.31 233 LEU A N 1
ATOM 1876 C CA . LEU A 1 233 ? 7.964 -3.730 -31.199 1.00 88.31 233 LEU A CA 1
ATOM 1877 C C . LEU A 1 233 ? 9.047 -3.310 -32.186 1.00 88.31 233 LEU A C 1
ATOM 1879 O O . LEU A 1 233 ? 10.087 -2.794 -31.790 1.00 88.31 233 LEU A O 1
ATOM 1883 N N . ARG A 1 234 ? 8.772 -3.484 -33.481 1.00 88.19 234 ARG A N 1
ATOM 1884 C CA . ARG A 1 234 ? 9.661 -3.021 -34.541 1.00 88.19 234 ARG A CA 1
ATOM 1885 C C . ARG A 1 234 ? 9.866 -1.507 -34.491 1.00 88.19 234 ARG A C 1
ATOM 1887 O O . ARG A 1 234 ? 11.004 -1.069 -34.569 1.00 88.19 234 ARG A O 1
ATOM 1894 N N . MET A 1 235 ? 8.799 -0.725 -34.320 1.00 87.75 235 MET A N 1
ATOM 1895 C CA . MET A 1 235 ? 8.914 0.734 -34.212 1.00 87.75 235 MET A CA 1
ATOM 1896 C C . MET A 1 235 ? 9.824 1.160 -33.053 1.00 87.75 235 MET A C 1
ATOM 1898 O O . MET A 1 235 ? 10.638 2.061 -33.232 1.00 87.75 235 MET A O 1
ATOM 1902 N N . GLU A 1 236 ? 9.735 0.506 -31.893 1.00 86.12 236 GLU A N 1
ATOM 1903 C CA . GLU A 1 236 ? 10.623 0.789 -30.759 1.00 86.12 236 GLU A CA 1
ATOM 1904 C C . GLU A 1 236 ? 12.077 0.380 -31.012 1.00 86.12 236 GLU A C 1
ATOM 1906 O O . GLU A 1 236 ? 12.990 1.153 -30.718 1.00 86.12 236 GLU A O 1
ATOM 1911 N N . LEU A 1 237 ? 12.289 -0.799 -31.604 1.00 88.00 237 LEU A N 1
ATOM 1912 C CA . LEU A 1 237 ? 13.614 -1.292 -31.996 1.00 88.00 237 LEU A CA 1
ATOM 1913 C C . LEU A 1 237 ? 14.298 -0.420 -33.059 1.00 88.00 237 LEU A C 1
ATOM 1915 O O . LEU A 1 237 ? 15.527 -0.369 -33.119 1.00 88.00 237 LEU A O 1
ATOM 1919 N N . ASP A 1 238 ? 13.509 0.233 -33.911 1.00 86.94 238 ASP A N 1
ATOM 1920 C CA . ASP A 1 238 ? 13.997 1.176 -34.916 1.00 86.94 238 ASP A CA 1
ATOM 1921 C C . ASP A 1 238 ? 14.250 2.563 -34.290 1.00 86.94 238 ASP A C 1
ATOM 1923 O O . ASP A 1 238 ? 15.218 3.238 -34.645 1.00 86.94 238 ASP A O 1
ATOM 1927 N N . ARG A 1 239 ? 13.403 2.988 -33.337 1.00 83.50 239 ARG A N 1
ATOM 1928 C CA . ARG A 1 239 ? 13.498 4.285 -32.641 1.00 83.50 239 ARG A CA 1
ATOM 1929 C C . ARG A 1 239 ? 14.736 4.374 -31.757 1.00 83.50 239 ARG A C 1
ATOM 1931 O O . ARG A 1 239 ? 15.475 5.356 -31.818 1.00 83.50 239 ARG A O 1
ATOM 1938 N N . ILE A 1 240 ? 14.939 3.374 -30.908 1.00 79.19 240 ILE A N 1
ATOM 1939 C CA . ILE A 1 240 ? 16.169 3.191 -30.143 1.00 79.19 240 ILE A CA 1
ATOM 1940 C C . ILE A 1 240 ? 16.895 2.084 -30.896 1.00 79.19 240 ILE A C 1
ATOM 1942 O O . ILE A 1 240 ? 16.354 0.990 -30.909 1.00 79.19 240 ILE A O 1
ATOM 1946 N N . PRO A 1 241 ? 18.053 2.319 -31.544 1.00 78.69 241 PRO A N 1
ATOM 1947 C CA . PRO A 1 241 ? 18.683 1.342 -32.437 1.00 78.69 241 PRO A CA 1
ATOM 1948 C C . PRO A 1 241 ? 19.197 0.126 -31.646 1.00 78.69 241 PRO A C 1
ATOM 1950 O O . PRO A 1 241 ? 20.374 0.032 -31.298 1.00 78.69 241 PRO A O 1
ATOM 1953 N N . LEU A 1 242 ? 18.279 -0.781 -31.312 1.00 84.81 242 LEU A N 1
ATOM 1954 C CA . LEU A 1 242 ? 18.480 -1.965 -30.473 1.00 84.81 242 LEU A CA 1
ATOM 1955 C C . LEU A 1 242 ? 18.814 -3.206 -31.318 1.00 84.81 242 LEU A C 1
ATOM 1957 O O . LEU A 1 242 ? 19.250 -4.234 -30.787 1.00 84.81 242 LEU A O 1
ATOM 1961 N N . TRP A 1 243 ? 18.656 -3.100 -32.640 1.00 86.00 243 TRP A N 1
ATOM 1962 C CA . TRP A 1 243 ? 19.132 -4.083 -33.605 1.00 86.00 243 TRP A CA 1
ATOM 1963 C C . TRP A 1 243 ? 20.651 -4.257 -33.516 1.00 86.00 243 TRP A C 1
ATOM 1965 O O . TRP A 1 243 ? 21.414 -3.291 -33.516 1.00 86.00 243 TRP A O 1
ATOM 1975 N N . ARG A 1 244 ? 21.104 -5.513 -33.473 1.00 84.56 244 ARG A N 1
ATOM 1976 C CA . ARG A 1 244 ? 22.526 -5.885 -33.469 1.00 84.56 244 ARG A CA 1
ATOM 1977 C C . ARG A 1 244 ? 22.829 -6.660 -34.754 1.00 84.56 244 ARG A C 1
ATOM 1979 O O . ARG A 1 244 ? 23.086 -7.859 -34.729 1.00 84.56 244 ARG A O 1
ATOM 1986 N N . GLY A 1 245 ? 22.726 -5.963 -35.887 1.00 85.88 245 GLY A N 1
ATOM 1987 C CA . GLY A 1 245 ? 22.674 -6.562 -37.225 1.00 85.88 245 GLY A CA 1
ATOM 1988 C C . GLY A 1 245 ? 21.234 -6.899 -37.624 1.00 85.88 245 GLY A C 1
ATOM 1989 O O . GLY A 1 245 ? 20.324 -6.137 -37.321 1.00 85.88 245 GLY A O 1
ATOM 1990 N N . GLU A 1 246 ? 21.022 -8.054 -38.259 1.00 86.00 246 GLU A N 1
ATOM 1991 C CA . GLU A 1 246 ? 19.704 -8.491 -38.769 1.00 86.00 246 GLU A CA 1
ATOM 1992 C C . GLU A 1 246 ? 18.818 -9.192 -37.717 1.00 86.00 246 GLU A C 1
ATOM 1994 O O . GLU A 1 246 ? 17.707 -9.625 -38.018 1.00 86.00 246 GLU A O 1
ATOM 1999 N N . HIS A 1 247 ? 19.303 -9.375 -36.484 1.00 86.94 247 HIS A N 1
ATOM 2000 C CA . HIS A 1 247 ? 18.547 -10.055 -35.428 1.00 86.94 247 HIS A CA 1
ATOM 2001 C C . HIS A 1 247 ? 18.882 -9.532 -34.024 1.00 86.94 247 HIS A C 1
ATOM 2003 O O . HIS A 1 247 ? 19.897 -8.873 -33.796 1.00 86.94 247 HIS A O 1
ATOM 2009 N N . VAL A 1 248 ? 18.017 -9.862 -33.062 1.00 89.94 248 VAL A N 1
ATOM 2010 C CA . VAL A 1 248 ? 18.224 -9.659 -31.623 1.00 89.94 248 VAL A CA 1
ATOM 2011 C C . VAL A 1 248 ? 17.660 -10.864 -30.870 1.00 89.94 248 VAL A C 1
ATOM 2013 O O . VAL A 1 248 ? 16.627 -11.418 -31.246 1.00 89.94 248 VAL A O 1
ATOM 2016 N N . THR A 1 249 ? 18.353 -11.321 -29.825 1.00 90.31 249 THR A N 1
ATOM 2017 C CA . THR A 1 249 ? 17.861 -12.447 -29.016 1.00 90.31 249 THR A CA 1
ATOM 2018 C C . THR A 1 249 ? 16.757 -11.983 -28.068 1.00 90.31 249 THR A C 1
ATOM 2020 O O . THR A 1 249 ? 16.811 -10.868 -27.553 1.00 90.31 249 THR A O 1
ATOM 2023 N N . LEU A 1 250 ? 15.786 -12.851 -27.763 1.00 87.81 250 LEU A N 1
ATOM 2024 C CA . LEU A 1 250 ? 14.703 -12.517 -26.825 1.00 87.81 250 LEU A CA 1
ATOM 2025 C C . LEU A 1 250 ? 15.221 -12.142 -25.431 1.00 87.81 250 LEU A C 1
ATOM 2027 O O . LEU A 1 250 ? 14.666 -11.260 -24.785 1.00 87.81 250 LEU A O 1
ATOM 2031 N N . LYS A 1 251 ? 16.307 -12.782 -24.976 1.00 89.31 251 LYS A N 1
ATOM 2032 C CA . LYS A 1 251 ? 16.936 -12.451 -23.692 1.00 89.31 251 LYS A CA 1
ATOM 2033 C C . LYS A 1 251 ? 17.438 -11.012 -23.684 1.00 89.31 251 LYS A C 1
ATOM 2035 O O . LYS A 1 251 ? 17.188 -10.308 -22.713 1.00 89.31 251 LYS A O 1
ATOM 2040 N N . GLN A 1 252 ? 18.132 -10.618 -24.748 1.00 88.56 252 GLN A N 1
ATOM 2041 C CA . GLN A 1 252 ? 18.688 -9.282 -24.882 1.00 88.56 252 GLN A CA 1
ATOM 2042 C C . GLN A 1 252 ? 17.590 -8.233 -25.056 1.00 88.56 252 GLN A C 1
ATOM 2044 O O . GLN A 1 252 ? 17.680 -7.165 -24.471 1.00 88.56 252 GLN A O 1
ATOM 2049 N N . LEU A 1 253 ? 16.531 -8.561 -25.794 1.00 88.25 253 LEU A N 1
ATOM 2050 C CA . LEU A 1 253 ? 15.359 -7.703 -25.906 1.00 88.25 253 LEU A CA 1
ATOM 2051 C C . LEU A 1 253 ? 14.713 -7.454 -24.537 1.00 88.25 253 LEU A C 1
ATOM 2053 O O . LEU A 1 253 ? 14.404 -6.321 -24.198 1.00 88.25 253 LEU A O 1
ATOM 2057 N N . ALA A 1 254 ? 14.556 -8.505 -23.731 1.00 86.50 254 ALA A N 1
ATOM 2058 C CA . ALA A 1 254 ? 14.037 -8.378 -22.374 1.00 86.50 254 ALA A CA 1
ATOM 2059 C C . ALA A 1 254 ? 14.971 -7.584 -21.444 1.00 86.50 254 ALA A C 1
ATOM 2061 O O . ALA A 1 254 ? 14.484 -6.995 -20.491 1.00 86.50 254 ALA A O 1
ATOM 2062 N N . ASP A 1 255 ? 16.284 -7.581 -21.700 1.00 86.12 255 ASP A N 1
ATOM 2063 C CA . ASP A 1 255 ? 17.247 -6.722 -20.996 1.00 86.12 255 ASP A CA 1
ATOM 2064 C C . ASP A 1 255 ? 17.163 -5.263 -21.452 1.00 86.12 255 ASP A C 1
ATOM 2066 O O . ASP A 1 255 ? 17.288 -4.370 -20.632 1.00 86.12 255 ASP A O 1
ATOM 2070 N N . ASP A 1 256 ? 16.951 -5.016 -22.746 1.00 85.88 256 ASP A N 1
ATOM 2071 C CA . ASP A 1 256 ? 16.883 -3.661 -23.302 1.00 85.88 256 ASP A CA 1
ATOM 2072 C C . ASP A 1 256 ? 15.570 -2.939 -22.909 1.00 85.88 256 ASP A C 1
ATOM 2074 O O . ASP A 1 256 ? 15.525 -1.710 -22.888 1.00 85.88 256 ASP A O 1
ATOM 2078 N N . PHE A 1 257 ? 14.502 -3.694 -22.612 1.00 84.75 257 PHE A N 1
ATOM 2079 C CA . PHE A 1 257 ? 13.198 -3.174 -22.168 1.00 84.75 257 PHE A CA 1
ATOM 2080 C C . PHE A 1 257 ? 13.042 -3.073 -20.640 1.00 84.75 257 PHE A C 1
ATOM 2082 O O . PHE A 1 257 ? 12.073 -2.456 -20.192 1.00 84.75 257 PHE A O 1
ATOM 2089 N N . ALA A 1 258 ? 13.944 -3.667 -19.856 1.00 82.31 258 ALA A N 1
ATOM 2090 C CA . ALA A 1 258 ? 13.954 -3.624 -18.388 1.00 82.31 258 ALA A CA 1
ATOM 2091 C C . ALA A 1 258 ? 15.004 -2.627 -17.863 1.00 82.31 258 ALA A C 1
ATOM 2093 O O . ALA A 1 258 ? 14.931 -2.247 -16.674 1.00 82.31 258 ALA A O 1
#

Secondary structure (DSSP, 8-state):
---------SSPPHHHHHHHHHHH--HHHHHHHHHHHHHHHTT--TT-SEEEES-SSGGGS---SS-EEEE--TTS-B-TTS-----SSS------HHHHHHHHHHHEETTEE-S-GGGEEEEE-BHHHHHHHHHHHHHHHHHHHHHHTTTTTT--HHHHHHHHHHHHHHHHHHHHHHHHH--EEEEEE-SSTTS--EEEEEE--SSS-HHHHHHHHHHHTTSS-S---HHHHHHHHHHTT---SS---HHHHHHH--

Radius of gyration: 24.42 Å; chains: 1; bounding box: 73×36×78 Å

pLDDT: mean 89.15, std 14.16, range [37.34, 98.62]